Protein AF-A0A838PIQ5-F1 (afdb_monomer)

Nearest PDB structures (foldseek):
  6ixe-assembly1_A  TM=3.213E-01  e=9.121E+00  Homo sapiens

Structure (mmCIF, N/CA/C/O backbone):
data_AF-A0A838PIQ5-F1
#
_entry.id   AF-A0A838PIQ5-F1
#
loop_
_atom_site.group_PDB
_atom_site.id
_atom_site.type_symbol
_atom_site.label_atom_id
_atom_site.label_alt_id
_atom_site.label_comp_id
_atom_site.label_asym_id
_atom_site.label_entity_id
_atom_site.label_seq_id
_atom_site.pdbx_PDB_ins_code
_atom_site.Cartn_x
_atom_site.Cartn_y
_atom_site.Cartn_z
_atom_site.occupancy
_atom_site.B_iso_or_equiv
_atom_site.auth_seq_id
_atom_site.auth_comp_id
_atom_site.auth_asym_id
_atom_site.auth_atom_id
_atom_site.pdbx_PDB_model_num
ATOM 1 N N . MET A 1 1 ? 16.343 -13.145 53.470 1.00 57.19 1 MET A N 1
ATOM 2 C CA . MET A 1 1 ? 17.157 -12.490 52.414 1.00 57.19 1 MET A CA 1
ATOM 3 C C . MET A 1 1 ? 17.027 -13.123 51.023 1.00 57.19 1 MET A C 1
ATOM 5 O O . MET A 1 1 ? 17.321 -12.432 50.060 1.00 57.19 1 MET A O 1
ATOM 9 N N . VAL A 1 2 ? 16.580 -14.380 50.876 1.00 58.00 2 VAL A N 1
ATOM 10 C CA . VAL A 1 2 ? 16.454 -15.046 49.558 1.00 58.00 2 VAL A CA 1
ATOM 11 C C . VAL A 1 2 ? 15.160 -14.666 48.810 1.00 58.00 2 VA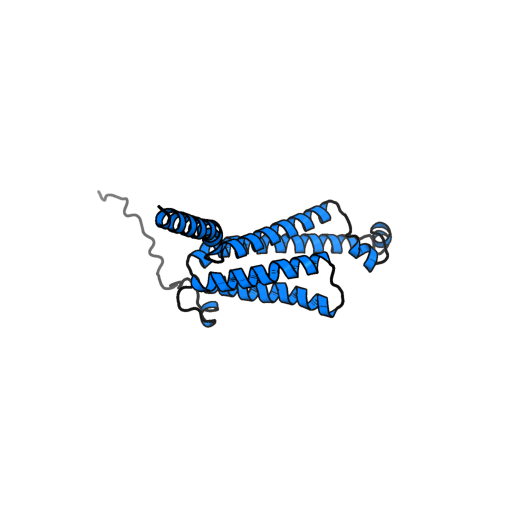L A C 1
ATOM 13 O O . VAL A 1 2 ? 15.199 -14.497 47.596 1.00 58.00 2 VAL A O 1
ATOM 16 N N . GLN A 1 3 ? 14.062 -14.413 49.534 1.00 56.75 3 GLN A N 1
ATOM 17 C CA . GLN A 1 3 ? 12.747 -14.060 48.969 1.00 56.75 3 GLN A CA 1
ATOM 18 C C . GLN A 1 3 ? 12.763 -12.760 48.131 1.00 56.75 3 GLN A C 1
ATOM 20 O O . GLN A 1 3 ? 12.321 -12.760 46.988 1.00 56.75 3 GLN A O 1
ATOM 25 N N . ASN A 1 4 ? 13.395 -11.689 48.637 1.00 53.53 4 ASN A N 1
ATOM 26 C CA . ASN A 1 4 ? 13.497 -10.398 47.929 1.00 53.53 4 ASN A CA 1
ATOM 27 C C . ASN A 1 4 ? 14.253 -10.477 46.593 1.00 53.53 4 ASN A C 1
ATOM 29 O O . ASN A 1 4 ? 14.058 -9.634 45.723 1.00 53.53 4 ASN A O 1
ATOM 33 N N . ARG A 1 5 ? 15.150 -11.457 46.423 1.00 56.91 5 ARG A N 1
ATOM 34 C CA . ARG A 1 5 ? 15.911 -11.615 45.175 1.00 56.91 5 ARG A CA 1
ATOM 35 C C . ARG A 1 5 ? 15.063 -12.279 44.085 1.00 56.91 5 ARG A C 1
ATOM 37 O O . ARG A 1 5 ? 15.286 -12.011 42.909 1.00 56.91 5 ARG A O 1
ATOM 44 N N . GLN A 1 6 ? 14.101 -13.120 44.466 1.00 54.69 6 GLN A N 1
ATOM 45 C CA . GLN A 1 6 ? 13.180 -13.769 43.531 1.00 54.69 6 GLN A CA 1
ATOM 46 C C . GLN A 1 6 ? 12.091 -12.802 43.050 1.00 54.69 6 GLN A C 1
ATOM 48 O O . GLN A 1 6 ? 11.831 -12.755 41.855 1.00 54.69 6 GLN A O 1
ATOM 53 N N . GLU A 1 7 ? 11.550 -11.950 43.926 1.00 53.06 7 GLU A N 1
ATOM 54 C CA . GLU A 1 7 ? 10.585 -10.912 43.522 1.00 53.06 7 GLU A CA 1
ATOM 55 C C . GLU A 1 7 ? 11.215 -9.876 42.581 1.00 53.06 7 GLU A C 1
ATOM 57 O O . GLU A 1 7 ? 10.662 -9.588 41.525 1.00 53.06 7 GLU A O 1
ATOM 62 N N . ALA A 1 8 ? 12.431 -9.403 42.879 1.00 55.44 8 ALA A N 1
ATOM 63 C CA . ALA A 1 8 ? 13.134 -8.451 42.016 1.00 55.44 8 ALA A CA 1
ATOM 64 C C . ALA A 1 8 ? 13.510 -9.025 40.633 1.00 55.44 8 ALA A C 1
ATOM 66 O O . ALA A 1 8 ? 13.563 -8.281 39.655 1.00 55.44 8 ALA A O 1
ATOM 67 N N . THR A 1 9 ? 13.766 -10.336 40.536 1.00 57.16 9 THR A N 1
ATOM 68 C CA . THR A 1 9 ? 14.073 -10.998 39.253 1.00 57.16 9 THR A CA 1
ATOM 69 C C . THR A 1 9 ? 12.823 -11.359 38.451 1.00 57.16 9 THR A C 1
ATOM 71 O O . THR A 1 9 ? 12.905 -11.466 37.228 1.00 57.16 9 THR A O 1
ATOM 74 N N . ASP A 1 10 ? 11.667 -11.506 39.101 1.00 54.50 10 ASP A N 1
ATOM 75 C CA . ASP A 1 10 ? 10.384 -11.719 38.425 1.00 54.50 10 ASP A CA 1
ATOM 76 C C . ASP A 1 10 ? 9.772 -10.396 37.929 1.00 54.50 10 ASP A C 1
ATOM 78 O O . ASP A 1 10 ? 9.285 -10.322 36.799 1.00 54.50 10 ASP A O 1
ATOM 82 N N . GLN A 1 11 ? 9.908 -9.309 38.702 1.00 55.31 11 GLN A N 1
ATOM 83 C CA . GLN A 1 11 ? 9.493 -7.961 38.291 1.00 55.31 11 GLN A CA 1
ATOM 84 C C . GLN A 1 11 ? 10.302 -7.432 37.101 1.00 55.31 11 GLN A C 1
ATOM 86 O O . GLN A 1 11 ? 9.707 -6.942 36.142 1.00 55.31 11 GLN A O 1
ATOM 91 N N . SER A 1 12 ? 11.630 -7.618 37.082 1.00 54.81 12 SER A N 1
ATOM 92 C CA . SER A 1 12 ? 12.442 -7.197 35.928 1.00 54.81 12 SER A CA 1
ATOM 93 C C . SER A 1 12 ? 12.085 -7.974 34.652 1.00 54.81 12 SER A C 1
ATOM 95 O O . SER A 1 12 ? 12.073 -7.421 33.559 1.00 54.81 12 SER A O 1
ATOM 97 N N . ARG A 1 13 ? 11.718 -9.258 34.780 1.00 52.66 13 ARG A N 1
ATOM 98 C CA . ARG A 1 13 ? 11.338 -10.126 33.652 1.00 52.66 13 ARG A CA 1
ATOM 99 C C . ARG A 1 13 ? 9.943 -9.822 33.090 1.00 52.66 13 ARG A C 1
ATOM 101 O O . ARG A 1 13 ? 9.650 -10.221 31.957 1.00 52.66 13 ARG A O 1
ATOM 108 N N . HIS A 1 14 ? 9.086 -9.162 33.869 1.00 52.12 14 HIS A N 1
ATOM 109 C CA . HIS A 1 14 ? 7.772 -8.685 33.434 1.00 52.12 14 HIS A CA 1
ATOM 110 C C . HIS A 1 14 ? 7.859 -7.317 32.736 1.00 52.12 14 HIS A C 1
ATOM 112 O O . HIS A 1 14 ? 7.190 -7.119 31.719 1.00 52.12 14 HIS A O 1
ATOM 118 N N . ASP A 1 15 ? 8.733 -6.421 33.204 1.00 55.69 15 ASP A N 1
ATOM 119 C CA . ASP A 1 15 ? 8.932 -5.092 32.605 1.00 55.69 15 ASP A CA 1
ATOM 120 C C . ASP A 1 15 ? 9.595 -5.149 31.218 1.00 55.69 15 ASP A C 1
ATOM 122 O O . ASP A 1 15 ? 9.152 -4.461 30.2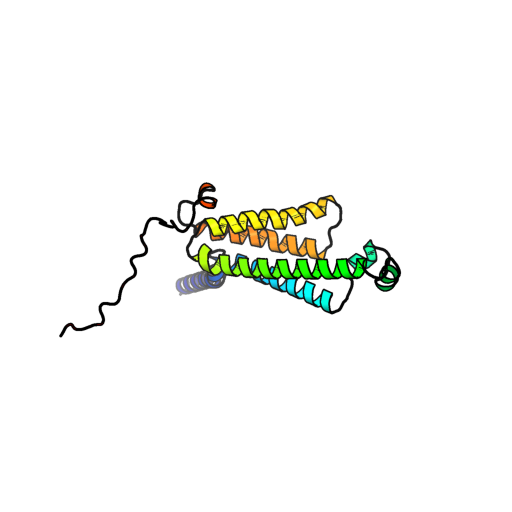93 1.00 55.69 15 ASP A O 1
ATOM 126 N N . ASP A 1 16 ? 10.551 -6.059 31.005 1.00 56.06 16 ASP A N 1
ATOM 127 C CA . ASP A 1 16 ? 11.218 -6.235 29.702 1.00 56.06 16 ASP A CA 1
ATOM 128 C C . ASP A 1 16 ? 10.259 -6.713 28.597 1.00 56.06 16 ASP A C 1
ATOM 130 O O . ASP A 1 16 ? 10.445 -6.434 27.410 1.00 56.06 16 ASP A O 1
ATOM 134 N N . LYS A 1 17 ? 9.186 -7.416 28.979 1.00 53.56 17 LYS A N 1
ATOM 135 C CA . LYS A 1 17 ? 8.133 -7.840 28.045 1.00 53.56 17 LYS A CA 1
ATOM 136 C C . LYS A 1 17 ? 7.149 -6.711 27.750 1.00 53.56 17 LYS A C 1
ATOM 138 O O . LYS A 1 17 ? 6.570 -6.697 26.669 1.00 53.56 17 LYS A O 1
ATOM 143 N N . SER A 1 18 ? 6.986 -5.748 28.654 1.00 49.97 18 SER A N 1
ATOM 144 C CA . SER A 1 18 ? 6.033 -4.645 28.509 1.00 49.97 18 SER A CA 1
ATOM 145 C C . SER A 1 18 ? 6.473 -3.630 27.447 1.00 49.97 18 SER A C 1
ATOM 147 O O . SER A 1 18 ? 5.658 -3.172 26.648 1.00 49.97 18 SER A O 1
ATOM 149 N N . LEU A 1 19 ? 7.777 -3.358 27.333 1.00 52.88 19 LEU A N 1
ATOM 150 C CA . LEU A 1 19 ? 8.308 -2.367 26.385 1.00 52.88 19 LEU A CA 1
ATOM 151 C C . LEU A 1 19 ? 8.237 -2.801 24.913 1.00 52.88 19 LEU A C 1
ATOM 153 O O . LEU A 1 19 ? 8.172 -1.951 24.029 1.00 52.88 19 LEU A O 1
ATOM 157 N N . ILE A 1 20 ? 8.211 -4.109 24.640 1.00 52.62 20 ILE A N 1
ATOM 158 C CA . ILE A 1 20 ? 8.066 -4.658 23.277 1.00 52.62 20 ILE A CA 1
ATOM 159 C C . ILE A 1 20 ? 6.598 -5.006 22.975 1.00 52.62 20 ILE A C 1
ATOM 161 O O . ILE A 1 20 ? 6.168 -4.986 21.821 1.00 52.62 20 ILE A O 1
ATOM 165 N N . VAL A 1 21 ? 5.791 -5.271 24.007 1.00 51.44 21 VAL A N 1
ATOM 166 C CA . VAL A 1 21 ? 4.354 -5.548 23.868 1.00 51.44 21 VAL A CA 1
ATOM 167 C C . VAL A 1 21 ? 3.531 -4.259 23.757 1.00 51.44 21 VAL A C 1
ATOM 169 O O . VAL A 1 21 ? 2.533 -4.258 23.041 1.00 51.44 21 VAL A O 1
ATOM 172 N N . ALA A 1 22 ? 3.959 -3.143 24.353 1.00 49.34 22 ALA A N 1
ATOM 173 C CA . ALA A 1 22 ? 3.251 -1.863 24.266 1.00 49.34 22 ALA A CA 1
ATOM 174 C C . ALA A 1 22 ? 3.196 -1.262 22.838 1.00 49.34 22 ALA A C 1
ATOM 176 O O . ALA A 1 22 ? 2.128 -0.794 22.449 1.00 49.34 22 ALA A O 1
ATOM 177 N N . PRO A 1 23 ? 4.251 -1.329 21.996 1.00 53.12 23 PRO A N 1
ATOM 178 C CA . PRO A 1 23 ? 4.183 -0.853 20.610 1.00 53.12 23 PRO A CA 1
ATOM 179 C C . PRO A 1 23 ? 3.507 -1.841 19.647 1.00 53.12 23 PRO A C 1
ATOM 181 O O . PRO A 1 23 ? 3.151 -1.466 18.538 1.00 53.12 23 PRO A O 1
ATOM 184 N N . VAL A 1 24 ? 3.335 -3.113 20.017 1.00 57.16 24 VAL A N 1
ATOM 185 C CA . VAL A 1 24 ? 2.738 -4.148 19.142 1.00 57.16 24 VAL A CA 1
ATOM 186 C C . VAL A 1 24 ? 1.320 -4.535 19.584 1.00 57.16 24 VAL A C 1
ATOM 188 O O . VAL A 1 24 ? 0.625 -5.251 18.861 1.00 57.16 24 VAL A O 1
ATOM 191 N N . GLY A 1 25 ? 0.855 -4.035 20.734 1.00 67.81 25 GLY A N 1
ATOM 192 C CA . GLY A 1 25 ? -0.393 -4.456 21.380 1.00 67.81 25 GLY A CA 1
ATOM 193 C C . GLY A 1 25 ? -1.621 -4.382 20.473 1.00 67.81 25 GLY A C 1
ATOM 194 O O . GLY A 1 25 ? -2.409 -5.327 20.425 1.00 67.81 25 GLY A O 1
ATOM 195 N N . ASP A 1 26 ? -1.701 -3.321 19.669 1.00 77.62 26 ASP A N 1
ATOM 196 C CA . ASP A 1 26 ? -2.887 -2.970 18.883 1.00 77.62 26 ASP A CA 1
ATOM 197 C C . ASP A 1 26 ? -2.801 -3.389 17.400 1.00 77.62 26 ASP A C 1
ATOM 199 O O . ASP A 1 26 ? -3.720 -3.150 16.618 1.00 77.62 26 ASP A O 1
ATOM 203 N N . GLY A 1 27 ? -1.680 -3.967 16.951 1.00 85.31 27 GLY A N 1
ATOM 204 C CA . GLY A 1 27 ? -1.452 -4.371 15.551 1.00 85.31 27 GLY A CA 1
ATOM 205 C C . GLY A 1 27 ? -1.275 -3.228 14.537 1.00 85.31 27 GLY A C 1
ATOM 206 O O . GLY A 1 27 ? -0.701 -3.444 13.469 1.00 85.31 27 GLY A O 1
ATOM 207 N N . ARG A 1 28 ? -1.696 -2.000 14.866 1.00 90.25 28 ARG A N 1
ATOM 208 C CA . ARG A 1 28 ? -1.587 -0.806 14.004 1.00 90.25 28 ARG A CA 1
ATOM 209 C C . ARG A 1 28 ? -0.141 -0.488 13.595 1.00 90.25 28 ARG A C 1
ATOM 211 O O . ARG A 1 28 ? 0.066 -0.248 12.407 1.00 90.25 28 ARG A O 1
ATOM 218 N N . PRO A 1 29 ? 0.871 -0.556 14.484 1.00 91.31 29 PRO A N 1
ATOM 219 C CA . PRO A 1 29 ? 2.248 -0.234 14.092 1.00 91.31 29 PRO A CA 1
ATOM 220 C C . PRO A 1 29 ? 2.836 -1.207 13.069 1.00 91.31 29 PRO A C 1
ATOM 222 O O . PRO A 1 29 ? 3.647 -0.805 12.242 1.00 91.31 29 PRO A O 1
ATOM 225 N N . LEU A 1 30 ? 2.360 -2.456 13.041 1.00 92.06 30 LEU A N 1
ATOM 226 C CA . LEU A 1 30 ? 2.732 -3.423 12.005 1.00 92.06 30 LEU A CA 1
ATOM 227 C C . LEU A 1 30 ? 2.144 -3.031 10.645 1.00 92.06 30 LEU A C 1
ATOM 229 O O . LEU A 1 30 ? 2.837 -3.087 9.635 1.00 92.06 30 LEU A O 1
ATOM 233 N N . LEU A 1 31 ? 0.886 -2.577 10.614 1.00 92.69 31 LEU A N 1
ATOM 234 C CA . LEU A 1 31 ? 0.247 -2.088 9.387 1.00 92.69 31 LEU A CA 1
ATOM 235 C C . LEU A 1 31 ? 0.907 -0.798 8.873 1.00 92.69 31 LEU A C 1
ATOM 237 O O . LEU A 1 31 ? 1.099 -0.646 7.668 1.00 92.69 31 LEU A O 1
ATOM 241 N N . ILE A 1 32 ? 1.316 0.095 9.778 1.00 93.88 32 ILE A N 1
ATOM 242 C CA . ILE A 1 32 ? 2.087 1.304 9.446 1.00 93.88 32 ILE 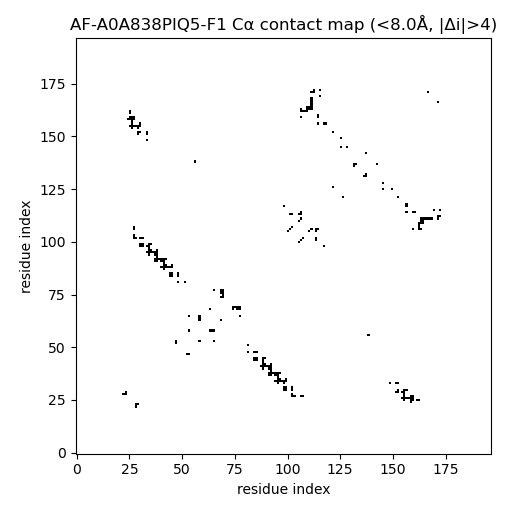A CA 1
ATOM 243 C C . ILE A 1 32 ? 3.454 0.925 8.880 1.00 93.88 32 ILE A C 1
ATOM 245 O O . ILE A 1 32 ? 3.848 1.453 7.844 1.00 93.88 32 ILE A O 1
ATOM 249 N N . PHE A 1 33 ? 4.157 -0.020 9.509 1.00 94.44 33 PHE A N 1
ATOM 250 C CA . PHE A 1 33 ? 5.441 -0.514 9.016 1.00 94.44 33 PHE A CA 1
ATOM 251 C C . PHE A 1 33 ? 5.322 -1.101 7.605 1.00 94.44 33 PHE A C 1
ATOM 253 O O . PHE A 1 33 ? 6.189 -0.874 6.762 1.00 94.44 33 PHE A O 1
ATOM 260 N N . ILE A 1 34 ? 4.230 -1.806 7.310 1.00 94.00 34 ILE A N 1
ATOM 261 C CA . ILE A 1 34 ? 3.955 -2.311 5.961 1.00 94.00 34 ILE A CA 1
ATOM 262 C C . ILE A 1 34 ? 3.724 -1.152 4.992 1.00 94.00 34 ILE A C 1
ATOM 264 O O . ILE A 1 34 ? 4.329 -1.139 3.925 1.00 94.00 34 ILE A O 1
ATOM 268 N N . GLY A 1 35 ? 2.922 -0.151 5.368 1.00 94.69 35 GLY A N 1
ATOM 269 C CA . GLY A 1 35 ? 2.727 1.055 4.558 1.00 94.69 35 GLY A CA 1
ATOM 270 C C . GLY A 1 35 ? 4.040 1.788 4.257 1.00 94.69 35 GLY A C 1
ATOM 271 O O . GLY A 1 35 ? 4.303 2.145 3.109 1.00 94.69 35 GLY A O 1
ATOM 272 N N . LEU A 1 36 ? 4.913 1.924 5.256 1.00 96.19 36 LEU A N 1
ATOM 273 C CA . LEU A 1 36 ? 6.253 2.484 5.092 1.00 96.19 36 LEU A CA 1
ATOM 274 C C . LEU A 1 36 ? 7.120 1.630 4.159 1.00 96.19 36 LEU A C 1
ATOM 276 O O . LEU A 1 36 ? 7.778 2.165 3.271 1.00 96.19 36 LEU A O 1
ATOM 280 N N . SER A 1 37 ? 7.088 0.307 4.320 1.00 94.25 37 SER A N 1
ATOM 281 C CA . SER A 1 37 ? 7.821 -0.627 3.455 1.00 94.25 37 SER A CA 1
ATOM 282 C C . SER A 1 37 ? 7.384 -0.502 1.991 1.00 94.25 37 SER A C 1
ATOM 284 O O . SER A 1 37 ? 8.232 -0.506 1.098 1.00 94.25 37 SER A O 1
ATOM 286 N N . LEU A 1 38 ? 6.082 -0.319 1.734 1.00 94.62 38 LEU A N 1
ATOM 287 C CA . LEU A 1 38 ? 5.547 -0.080 0.388 1.00 94.62 38 LEU A CA 1
ATOM 288 C C . LEU A 1 38 ? 6.039 1.249 -0.196 1.00 94.62 38 LEU A C 1
ATOM 290 O O . LEU A 1 38 ? 6.454 1.283 -1.352 1.00 94.62 38 LEU A O 1
ATOM 294 N N . ILE A 1 39 ? 6.057 2.324 0.596 1.00 97.00 39 ILE A N 1
ATOM 295 C CA . ILE A 1 39 ? 6.594 3.622 0.158 1.00 97.00 39 ILE A CA 1
ATOM 296 C C . ILE A 1 39 ? 8.074 3.511 -0.189 1.00 97.00 39 ILE A C 1
ATOM 298 O O . ILE A 1 39 ? 8.480 3.991 -1.242 1.00 97.00 39 ILE A O 1
ATOM 302 N N . LEU A 1 40 ? 8.877 2.873 0.666 1.00 95.44 40 LEU A N 1
ATOM 303 C CA . LEU A 1 40 ? 10.308 2.697 0.420 1.00 95.44 40 LEU A CA 1
ATOM 304 C C . LEU A 1 40 ? 10.559 1.860 -0.839 1.00 95.44 40 LEU A C 1
ATOM 306 O O . LEU A 1 40 ? 11.409 2.218 -1.650 1.00 95.44 40 LEU A O 1
ATOM 310 N N . SER A 1 41 ? 9.784 0.792 -1.042 1.00 92.06 41 SER A N 1
ATOM 311 C CA . SER A 1 41 ? 9.845 -0.025 -2.256 1.00 92.06 41 SER A CA 1
ATOM 312 C C . SER A 1 41 ? 9.466 0.774 -3.509 1.00 92.06 41 SER A C 1
ATOM 314 O O . SER A 1 41 ? 10.200 0.748 -4.497 1.00 92.06 41 SER A O 1
ATOM 316 N N . GLY A 1 42 ? 8.380 1.550 -3.462 1.00 93.12 42 GLY A N 1
ATOM 317 C CA . GLY A 1 42 ? 7.964 2.407 -4.572 1.00 93.12 42 GLY A CA 1
ATOM 318 C C . GLY A 1 42 ? 8.967 3.523 -4.871 1.00 93.12 42 GLY A C 1
ATOM 319 O O . GLY A 1 42 ? 9.306 3.753 -6.029 1.00 93.12 42 GLY A O 1
ATOM 320 N N . ALA A 1 43 ? 9.522 4.164 -3.840 1.00 94.81 43 ALA A N 1
ATOM 321 C CA . ALA A 1 43 ? 10.568 5.174 -3.983 1.00 94.81 43 ALA A CA 1
ATOM 322 C C . ALA A 1 43 ? 11.845 4.585 -4.598 1.00 94.81 43 ALA A C 1
ATOM 324 O O . ALA A 1 43 ? 12.453 5.207 -5.468 1.00 94.81 43 ALA A O 1
ATOM 325 N N . PHE A 1 44 ? 12.220 3.365 -4.207 1.00 91.19 44 PHE A N 1
ATOM 326 C CA . PHE A 1 44 ? 13.331 2.642 -4.818 1.00 91.19 44 PHE A CA 1
ATOM 327 C C . PHE A 1 44 ? 13.061 2.315 -6.296 1.00 91.19 44 PHE A C 1
ATOM 329 O O . PHE A 1 44 ? 13.931 2.530 -7.140 1.00 91.19 44 PHE A O 1
ATOM 336 N N . ALA A 1 45 ? 11.844 1.887 -6.647 1.00 88.56 45 ALA A N 1
ATOM 337 C CA . ALA A 1 45 ? 11.449 1.662 -8.040 1.00 88.56 45 ALA A CA 1
ATOM 338 C C . ALA A 1 45 ? 11.510 2.951 -8.883 1.00 88.56 45 ALA A C 1
ATOM 340 O O . ALA A 1 45 ? 12.006 2.929 -10.014 1.00 88.56 45 ALA A O 1
ATOM 341 N N . LEU A 1 46 ? 11.072 4.086 -8.328 1.00 91.00 46 LEU A N 1
ATOM 342 C CA . LEU A 1 46 ? 11.213 5.398 -8.966 1.00 91.00 46 LEU A CA 1
ATOM 343 C C . LEU A 1 46 ? 12.684 5.789 -9.136 1.00 91.00 46 LEU A C 1
ATOM 345 O O . LEU A 1 46 ? 13.075 6.212 -10.222 1.00 91.00 46 LEU A O 1
ATOM 349 N N . PHE A 1 47 ? 13.513 5.592 -8.108 1.00 90.38 47 PHE A N 1
ATOM 350 C CA . PHE A 1 47 ? 14.949 5.862 -8.171 1.00 90.38 47 PHE A CA 1
ATOM 351 C C . PHE A 1 47 ? 15.627 5.067 -9.294 1.00 90.38 47 PHE A C 1
ATOM 353 O O . PHE A 1 47 ? 16.325 5.651 -10.121 1.00 90.38 47 PHE A O 1
ATOM 360 N N . LEU A 1 48 ? 15.382 3.757 -9.391 1.00 86.12 48 LEU A N 1
ATOM 361 C CA . LEU A 1 48 ? 15.931 2.934 -10.475 1.00 86.12 48 LEU A CA 1
ATOM 362 C C . LEU A 1 48 ? 15.443 3.384 -11.861 1.00 86.12 48 LEU A C 1
ATOM 364 O O . LEU A 1 48 ? 16.212 3.363 -12.820 1.00 86.12 48 LEU A O 1
ATOM 368 N N . SER A 1 49 ? 14.184 3.822 -11.962 1.00 86.06 49 SER A N 1
ATOM 369 C CA . SER A 1 49 ? 13.604 4.327 -13.215 1.00 86.06 49 SER A CA 1
ATOM 370 C C . SER A 1 49 ? 14.255 5.634 -13.671 1.00 86.06 49 SER A C 1
ATOM 372 O O . SER A 1 49 ? 14.564 5.786 -14.849 1.00 86.06 49 SER A O 1
ATOM 374 N N . ILE A 1 50 ? 14.509 6.560 -12.740 1.00 85.25 50 ILE A N 1
ATOM 375 C CA . ILE A 1 50 ? 15.169 7.845 -13.020 1.00 85.25 50 ILE A CA 1
ATOM 376 C C . ILE A 1 50 ? 16.606 7.626 -13.504 1.00 85.25 50 ILE A C 1
ATOM 378 O O . ILE A 1 50 ? 17.051 8.303 -14.426 1.00 85.25 50 ILE A O 1
ATOM 382 N N . ASN A 1 51 ? 17.313 6.646 -12.936 1.00 82.88 51 ASN A N 1
ATOM 383 C CA . ASN A 1 51 ? 18.667 6.288 -13.364 1.00 82.88 51 ASN A CA 1
ATOM 384 C C . ASN A 1 51 ? 18.707 5.501 -14.691 1.00 82.88 51 ASN A C 1
ATOM 386 O O . ASN A 1 51 ? 19.791 5.125 -15.128 1.00 82.88 51 ASN A O 1
ATOM 390 N N . GLN A 1 52 ? 17.552 5.229 -15.320 1.00 71.25 52 GLN A N 1
ATOM 391 C CA . GLN A 1 52 ? 17.414 4.443 -16.557 1.00 71.25 52 GLN A CA 1
ATOM 392 C C . GLN A 1 52 ? 18.125 3.080 -16.507 1.00 71.25 52 GLN A C 1
ATOM 394 O O . GLN A 1 52 ? 18.541 2.530 -17.527 1.00 71.25 52 GLN A O 1
ATOM 399 N N . GLN A 1 53 ? 18.255 2.505 -15.310 1.00 69.06 53 GLN A N 1
ATOM 400 C CA . GLN A 1 53 ? 18.877 1.202 -15.139 1.00 69.06 53 GLN A CA 1
ATOM 401 C C . GLN A 1 53 ? 17.835 0.109 -15.374 1.00 69.06 53 GLN A C 1
ATOM 403 O O . GLN A 1 53 ? 16.825 0.004 -14.667 1.00 69.06 53 GLN A O 1
ATOM 408 N N . PHE A 1 54 ? 18.083 -0.731 -16.376 1.00 64.94 54 PHE A N 1
ATOM 409 C CA . PHE A 1 54 ? 17.363 -1.993 -16.498 1.00 64.94 54 PHE A CA 1
ATOM 410 C C . PHE A 1 54 ? 17.712 -2.892 -15.316 1.00 64.94 54 PHE A C 1
ATOM 412 O O . PHE A 1 54 ? 18.862 -2.914 -14.870 1.00 64.94 54 PHE A O 1
ATOM 419 N N . LEU A 1 55 ? 16.727 -3.635 -14.802 1.00 65.00 55 LEU A N 1
ATOM 420 C CA . LEU A 1 55 ? 17.050 -4.646 -13.807 1.00 65.00 55 LEU A CA 1
ATOM 421 C C . LEU A 1 55 ? 17.835 -5.763 -14.510 1.00 65.00 55 LEU A C 1
ATOM 423 O O . LEU A 1 55 ? 17.501 -6.118 -15.643 1.00 65.00 55 LEU A O 1
ATOM 427 N N . PRO A 1 56 ? 18.827 -6.378 -13.844 1.00 62.44 56 PRO A N 1
ATOM 428 C CA . PRO A 1 56 ? 19.534 -7.537 -14.386 1.00 62.44 56 PRO A CA 1
ATOM 429 C C . PRO A 1 56 ? 18.579 -8.651 -14.841 1.00 62.44 56 PRO A C 1
ATOM 431 O O . PRO A 1 56 ? 18.839 -9.313 -15.842 1.00 62.44 56 PRO A O 1
ATOM 434 N N . HIS A 1 57 ? 17.446 -8.801 -14.147 1.00 61.97 57 HIS A N 1
ATOM 435 C CA . HIS A 1 57 ? 16.386 -9.748 -14.489 1.00 61.97 57 HIS A CA 1
ATOM 436 C C . HIS A 1 57 ? 15.712 -9.433 -15.838 1.00 61.97 57 HIS A C 1
ATOM 438 O O . HIS A 1 57 ? 15.419 -10.352 -16.600 1.00 61.97 57 HIS A O 1
ATOM 444 N N . ASP A 1 58 ? 15.508 -8.154 -16.176 1.00 67.12 58 ASP A N 1
ATOM 445 C CA . ASP A 1 58 ? 14.890 -7.755 -17.449 1.00 67.12 58 ASP A CA 1
ATOM 446 C C . ASP A 1 58 ? 15.798 -8.119 -18.631 1.00 67.12 58 ASP A C 1
ATOM 448 O O . ASP A 1 58 ? 15.334 -8.639 -19.643 1.00 67.12 58 ASP A O 1
ATOM 452 N N . VAL A 1 59 ? 17.110 -7.894 -18.487 1.00 68.06 59 VAL A N 1
ATOM 453 C CA . VAL A 1 59 ? 18.109 -8.199 -19.526 1.00 68.06 59 VAL A CA 1
ATOM 454 C C . VAL A 1 59 ? 18.310 -9.706 -19.675 1.00 68.06 59 VAL A C 1
ATOM 456 O O . VAL A 1 59 ? 18.420 -10.201 -20.794 1.00 68.06 59 VAL A O 1
ATOM 459 N N . GLN A 1 60 ? 18.323 -10.454 -18.567 1.00 68.31 60 GLN A N 1
ATOM 460 C CA . GLN A 1 60 ? 18.413 -11.917 -18.604 1.00 68.31 60 GLN A CA 1
ATOM 461 C C . GLN A 1 60 ? 17.180 -12.557 -19.247 1.00 68.31 60 GLN A C 1
ATOM 463 O O . GLN A 1 60 ? 17.324 -13.527 -19.987 1.00 68.31 60 GLN A O 1
ATOM 468 N N . PHE A 1 61 ? 15.987 -12.009 -19.002 1.00 66.12 61 PHE A N 1
ATOM 469 C CA . PHE A 1 61 ? 14.750 -12.535 -19.572 1.00 66.12 61 PHE A CA 1
ATOM 470 C C . PHE A 1 61 ? 14.578 -12.168 -21.051 1.00 66.12 61 PHE A C 1
ATOM 472 O O . PHE A 1 61 ? 14.196 -13.013 -21.857 1.00 66.12 61 PHE A O 1
ATOM 479 N N . LEU A 1 62 ? 14.879 -10.920 -21.426 1.00 69.50 62 LEU A N 1
ATOM 480 C CA . LEU A 1 62 ? 14.775 -10.455 -22.813 1.00 69.50 62 LEU A CA 1
ATOM 481 C C . LEU A 1 62 ? 15.949 -10.918 -23.689 1.00 69.50 62 LEU A C 1
ATOM 483 O O . LEU A 1 62 ? 15.831 -10.911 -24.912 1.00 69.50 62 LEU A O 1
ATOM 487 N N . GLY A 1 63 ? 17.085 -11.289 -23.090 1.00 76.44 63 GLY A N 1
ATOM 488 C CA . GLY A 1 63 ? 18.305 -11.675 -23.806 1.00 76.44 63 GLY A CA 1
ATOM 489 C C . GLY A 1 63 ? 18.927 -10.545 -24.638 1.00 76.44 63 GLY A C 1
ATOM 490 O O . GLY A 1 63 ? 19.789 -10.806 -25.474 1.00 76.44 63 GLY A O 1
ATOM 491 N N . MET A 1 64 ? 18.482 -9.301 -24.439 1.00 71.12 64 MET A N 1
ATOM 492 C CA . MET A 1 64 ? 18.888 -8.121 -25.204 1.00 71.12 64 MET A CA 1
ATOM 493 C C . MET A 1 64 ? 19.149 -6.946 -24.262 1.00 71.12 64 MET A C 1
ATOM 495 O O . MET A 1 64 ? 18.446 -6.767 -23.266 1.00 71.12 64 MET A O 1
ATOM 499 N N . THR A 1 65 ? 20.149 -6.124 -24.582 1.00 75.88 65 THR A N 1
ATOM 500 C CA . THR A 1 65 ? 20.416 -4.885 -23.839 1.00 75.88 65 THR A CA 1
ATOM 501 C C . THR A 1 65 ? 19.421 -3.785 -24.213 1.00 75.88 65 THR A C 1
ATOM 503 O O . THR A 1 65 ? 18.785 -3.822 -25.268 1.00 75.88 65 THR A O 1
ATOM 506 N N . ALA A 1 66 ? 19.327 -2.761 -23.359 1.00 70.25 66 ALA A N 1
ATOM 507 C CA . ALA A 1 66 ? 18.560 -1.540 -23.605 1.00 70.25 66 ALA A CA 1
ATOM 508 C C . ALA A 1 66 ? 18.783 -0.965 -25.010 1.00 70.25 66 ALA A C 1
ATOM 510 O O . ALA A 1 66 ? 17.833 -0.642 -25.712 1.00 70.25 66 ALA A O 1
ATOM 511 N N . GLU A 1 67 ? 20.050 -0.863 -25.413 1.00 73.00 67 GLU A N 1
ATOM 512 C CA . GLU A 1 67 ? 20.497 -0.270 -26.675 1.00 73.00 67 GLU A CA 1
ATOM 513 C C . GLU A 1 67 ? 20.061 -1.114 -27.877 1.00 73.00 67 GLU A C 1
ATOM 515 O O . GLU A 1 67 ? 19.565 -0.579 -28.868 1.00 73.00 67 GLU A O 1
ATOM 520 N N . GLN A 1 68 ? 20.166 -2.441 -27.762 1.00 75.31 68 GLN A N 1
ATOM 521 C CA . GLN A 1 68 ? 19.706 -3.380 -28.787 1.00 75.31 68 GLN A CA 1
ATOM 522 C C . GLN A 1 68 ? 18.185 -3.320 -28.955 1.00 75.31 68 GLN A C 1
ATOM 524 O O . GLN A 1 68 ? 17.686 -3.299 -30.080 1.00 75.31 68 GLN A O 1
ATOM 529 N N . LEU A 1 69 ? 17.448 -3.219 -27.846 1.00 75.75 69 LEU A N 1
ATOM 530 C CA . LEU A 1 69 ? 15.992 -3.092 -27.855 1.00 75.75 69 LEU A CA 1
ATOM 531 C C . LEU A 1 69 ? 15.534 -1.713 -28.355 1.00 75.75 69 LEU A C 1
ATOM 533 O O . LEU A 1 69 ? 14.494 -1.609 -28.994 1.00 75.75 69 LEU A O 1
ATOM 537 N N . CYS A 1 70 ? 16.321 -0.661 -28.115 1.00 79.31 70 CYS A N 1
ATOM 538 C CA . CYS A 1 70 ? 16.092 0.695 -28.625 1.00 79.31 70 CYS A CA 1
ATOM 539 C C . CYS A 1 70 ? 16.165 0.729 -30.162 1.00 79.31 70 CYS A C 1
ATOM 541 O O . CYS A 1 70 ? 15.348 1.386 -30.812 1.00 79.31 70 CYS A O 1
ATOM 543 N N . GLY A 1 71 ? 17.092 -0.046 -30.740 1.00 79.88 71 GLY A N 1
ATOM 544 C CA . GLY A 1 71 ? 17.209 -0.249 -32.187 1.00 79.88 71 GLY A CA 1
ATOM 545 C C . GLY A 1 71 ? 15.974 -0.901 -32.820 1.00 79.88 71 GLY A C 1
ATOM 546 O O . GLY A 1 71 ? 15.751 -0.760 -34.022 1.00 79.88 71 GLY A O 1
ATOM 547 N N . ILE A 1 72 ? 15.129 -1.557 -32.020 1.00 77.38 72 ILE A N 1
ATOM 548 C CA . ILE A 1 72 ? 13.858 -2.130 -32.454 1.00 77.38 72 ILE A CA 1
ATOM 549 C C . ILE A 1 72 ? 12.736 -1.137 -32.126 1.00 77.38 72 ILE A C 1
ATOM 551 O O . ILE A 1 72 ? 12.476 -0.798 -30.975 1.00 77.38 72 ILE A O 1
ATOM 555 N N . ASN A 1 73 ? 12.010 -0.692 -33.154 1.00 79.50 73 ASN A N 1
ATOM 556 C CA . ASN A 1 73 ? 10.808 0.134 -32.993 1.00 79.50 73 ASN A CA 1
ATOM 557 C C . ASN A 1 73 ? 11.049 1.491 -32.285 1.00 79.50 73 ASN A C 1
ATOM 559 O O . ASN A 1 73 ? 10.201 1.957 -31.516 1.00 79.50 73 ASN A O 1
ATOM 563 N N . ASN A 1 74 ? 12.200 2.124 -32.552 1.00 84.12 74 ASN A N 1
ATOM 564 C CA . ASN A 1 74 ? 12.558 3.474 -32.094 1.00 84.12 74 ASN A CA 1
ATOM 565 C C . ASN A 1 74 ? 12.377 3.673 -30.579 1.00 84.12 74 ASN A C 1
ATOM 567 O O . ASN A 1 74 ? 11.763 4.647 -30.142 1.00 84.12 74 ASN A O 1
ATOM 571 N N . CYS A 1 75 ? 12.851 2.720 -29.772 1.00 83.12 75 CYS A N 1
ATOM 572 C CA . CYS A 1 75 ? 12.866 2.807 -28.306 1.00 83.12 75 CYS A CA 1
ATOM 573 C C . CYS A 1 75 ? 11.490 2.908 -27.622 1.00 83.12 75 CYS A C 1
ATOM 575 O O . CYS A 1 75 ? 11.411 3.061 -26.402 1.00 83.12 75 CYS A O 1
ATOM 577 N N . ARG A 1 76 ? 10.380 2.761 -28.359 1.00 86.94 76 ARG A N 1
ATOM 578 C CA . ARG A 1 76 ? 9.025 2.890 -27.799 1.00 86.94 76 ARG A CA 1
ATOM 579 C C . ARG A 1 76 ? 8.738 1.850 -26.713 1.00 86.94 76 ARG A C 1
ATOM 581 O O . ARG A 1 76 ? 8.070 2.157 -25.731 1.00 86.94 76 ARG A O 1
ATOM 588 N N . VAL A 1 77 ? 9.267 0.637 -26.880 1.00 85.19 77 VAL A N 1
ATOM 589 C CA . VAL A 1 77 ? 9.137 -0.457 -25.901 1.00 85.19 77 VAL A CA 1
ATOM 590 C C . VAL A 1 77 ? 9.902 -0.133 -24.619 1.00 85.19 77 VAL A C 1
ATOM 592 O O . VAL A 1 77 ? 9.356 -0.274 -23.531 1.00 85.19 77 VAL A O 1
ATOM 595 N N . VAL A 1 78 ? 11.126 0.384 -24.749 1.00 84.00 78 VAL A N 1
ATOM 596 C CA . VAL A 1 78 ? 11.958 0.811 -23.615 1.00 84.00 78 VAL A CA 1
ATOM 597 C C . VAL A 1 78 ? 11.247 1.894 -22.798 1.00 84.00 78 VAL A C 1
ATOM 599 O O . VAL A 1 78 ? 11.131 1.777 -21.579 1.00 84.00 78 VAL A O 1
ATOM 602 N N . HIS A 1 79 ? 10.688 2.911 -23.462 1.00 85.44 79 HIS A N 1
ATOM 603 C CA . HIS A 1 79 ? 9.911 3.953 -22.787 1.00 85.44 79 HIS A CA 1
ATOM 604 C C . HIS A 1 79 ? 8.663 3.411 -22.087 1.00 85.44 79 HIS A C 1
ATOM 606 O O . HIS A 1 79 ? 8.371 3.832 -20.969 1.00 85.44 79 HIS A O 1
ATOM 612 N N . PHE A 1 80 ? 7.948 2.471 -22.711 1.00 88.12 80 PHE A N 1
ATOM 613 C CA . PHE A 1 80 ? 6.797 1.819 -22.089 1.00 88.12 80 PHE A CA 1
ATOM 614 C C . PHE A 1 80 ? 7.193 1.062 -20.813 1.00 88.12 80 PHE A C 1
ATOM 616 O O . PHE A 1 80 ? 6.535 1.231 -19.792 1.00 88.12 80 PHE A O 1
ATOM 623 N N . MET A 1 81 ? 8.297 0.307 -20.833 1.00 86.44 81 MET A N 1
ATOM 624 C CA . MET A 1 81 ? 8.789 -0.422 -19.656 1.00 86.44 81 MET A CA 1
ATOM 625 C C . MET A 1 81 ? 9.167 0.514 -18.500 1.00 86.44 81 MET A C 1
ATOM 627 O O . MET A 1 81 ? 8.812 0.257 -17.350 1.00 86.44 81 MET A O 1
ATOM 631 N N . PHE A 1 82 ? 9.856 1.624 -18.784 1.00 86.12 82 PHE A N 1
ATOM 632 C CA . PHE A 1 82 ? 10.176 2.611 -17.748 1.00 86.12 82 PHE A CA 1
ATOM 633 C C . PHE A 1 82 ? 8.926 3.314 -17.215 1.00 86.12 82 PHE A C 1
ATOM 635 O O . PHE A 1 82 ? 8.804 3.503 -16.007 1.00 86.12 82 PHE A O 1
ATOM 642 N N . HIS A 1 83 ? 7.984 3.673 -18.091 1.00 89.88 83 HIS A N 1
ATOM 643 C CA . HIS A 1 83 ? 6.716 4.273 -17.682 1.00 89.88 83 HIS A CA 1
ATOM 644 C C . HIS A 1 83 ? 5.906 3.329 -16.784 1.00 89.88 83 HIS A C 1
ATOM 646 O O . HIS A 1 83 ? 5.385 3.766 -15.762 1.00 89.88 83 HIS A O 1
ATOM 652 N N . ASP A 1 84 ? 5.826 2.045 -17.133 1.00 90.00 84 ASP A N 1
ATOM 653 C CA . ASP A 1 84 ? 5.153 1.024 -16.327 1.00 90.00 84 ASP A CA 1
ATOM 654 C C . ASP A 1 84 ? 5.771 0.914 -14.925 1.00 90.00 84 ASP A C 1
ATOM 656 O O . ASP A 1 84 ? 5.059 1.007 -13.923 1.00 90.00 84 ASP A O 1
ATOM 660 N N . ARG A 1 85 ? 7.108 0.871 -14.827 1.00 90.25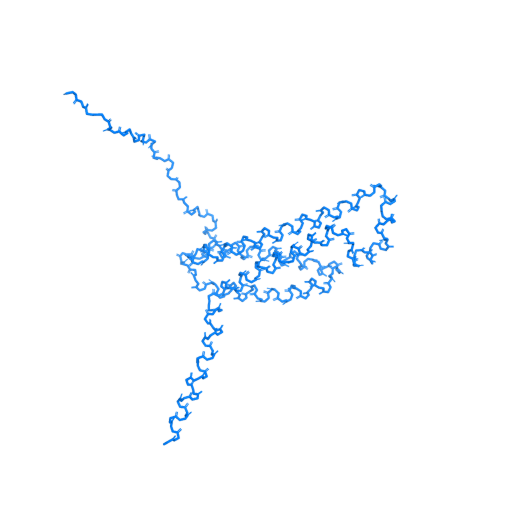 85 ARG A N 1
ATOM 661 C CA . ARG A 1 85 ? 7.812 0.866 -13.534 1.00 90.25 85 ARG A CA 1
ATOM 662 C C . ARG A 1 85 ? 7.542 2.129 -12.712 1.00 90.25 85 ARG A C 1
ATOM 664 O O . ARG A 1 85 ? 7.354 2.036 -11.499 1.00 90.25 85 ARG A O 1
ATOM 671 N N . VAL A 1 86 ? 7.507 3.301 -13.350 1.00 93.06 86 VAL A N 1
ATOM 672 C CA . VAL A 1 86 ? 7.183 4.571 -12.680 1.00 93.06 86 VAL A CA 1
ATOM 673 C C . VAL A 1 86 ? 5.744 4.569 -12.169 1.00 93.06 86 VAL A C 1
ATOM 675 O O . VAL A 1 86 ? 5.506 4.924 -11.014 1.00 93.06 86 VAL A O 1
ATOM 678 N N . ALA A 1 87 ? 4.792 4.128 -12.992 1.00 94.94 87 ALA A N 1
ATOM 679 C CA . ALA A 1 87 ? 3.387 4.024 -12.616 1.00 94.94 87 ALA A CA 1
ATOM 680 C C . ALA A 1 87 ? 3.190 3.048 -11.445 1.00 94.94 87 ALA A C 1
ATOM 682 O O . ALA A 1 87 ? 2.508 3.376 -10.472 1.00 94.94 87 ALA A O 1
ATOM 683 N N . PHE A 1 88 ? 3.851 1.889 -11.489 1.00 91.12 88 PHE A N 1
ATOM 684 C CA . PHE A 1 88 ? 3.835 0.906 -10.411 1.00 91.12 88 PHE A CA 1
ATOM 685 C C . PHE A 1 88 ? 4.449 1.455 -9.114 1.00 91.12 88 PHE A C 1
ATOM 687 O O . PHE A 1 88 ? 3.835 1.356 -8.051 1.00 91.12 88 PHE A O 1
ATOM 694 N N . GLY A 1 89 ? 5.617 2.103 -9.187 1.00 94.00 89 GLY A N 1
ATOM 695 C CA . GLY A 1 89 ? 6.262 2.734 -8.031 1.00 94.00 89 GLY A CA 1
ATOM 696 C C . GLY A 1 89 ? 5.400 3.827 -7.390 1.00 94.00 89 GLY A C 1
ATOM 697 O O . GLY A 1 89 ? 5.269 3.876 -6.165 1.00 94.00 89 GLY A O 1
ATOM 698 N N . GLY A 1 90 ? 4.741 4.652 -8.210 1.00 95.88 90 GLY A N 1
ATOM 699 C CA . GLY A 1 90 ? 3.768 5.643 -7.751 1.00 95.88 90 GLY A CA 1
ATOM 700 C C . GLY A 1 90 ? 2.572 5.008 -7.037 1.00 95.88 90 GLY A C 1
ATOM 701 O O . GLY A 1 90 ? 2.212 5.442 -5.943 1.00 95.88 90 GLY A O 1
ATOM 702 N N . ALA A 1 91 ? 2.010 3.932 -7.595 1.00 95.44 91 ALA A N 1
ATOM 703 C CA . ALA A 1 91 ? 0.912 3.198 -6.972 1.00 95.44 91 ALA A CA 1
ATOM 704 C C . ALA A 1 91 ? 1.299 2.619 -5.598 1.00 95.44 91 ALA A C 1
ATOM 706 O O . ALA A 1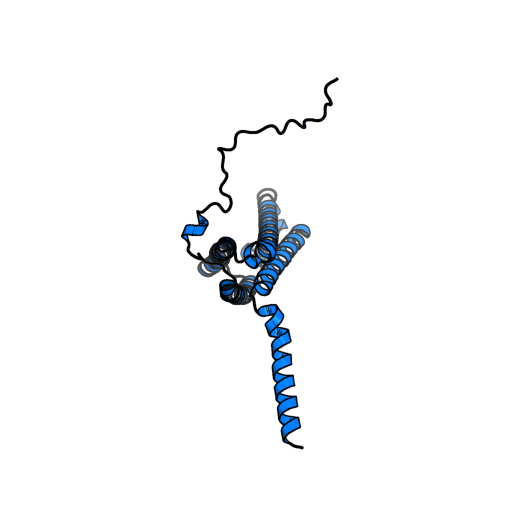 91 ? 0.524 2.743 -4.649 1.00 95.44 91 ALA A O 1
ATOM 707 N N . LEU A 1 92 ? 2.504 2.052 -5.454 1.00 94.94 92 LEU A N 1
ATOM 708 C CA . LEU A 1 92 ? 3.003 1.548 -4.167 1.00 94.94 92 LEU A CA 1
ATOM 709 C C . LEU A 1 92 ? 3.109 2.654 -3.111 1.00 94.94 92 LEU A C 1
ATOM 711 O O . LEU A 1 92 ? 2.682 2.454 -1.972 1.00 94.94 92 LEU A O 1
ATOM 715 N N . ILE A 1 93 ? 3.623 3.828 -3.488 1.00 97.44 93 ILE A N 1
ATOM 716 C CA . ILE A 1 93 ? 3.705 4.989 -2.592 1.00 97.44 93 ILE A CA 1
ATOM 717 C C . ILE A 1 93 ? 2.305 5.434 -2.163 1.00 97.44 93 ILE A C 1
ATOM 719 O O . ILE A 1 93 ? 2.067 5.637 -0.971 1.00 97.44 93 ILE A O 1
ATOM 723 N N . SER A 1 94 ? 1.362 5.546 -3.103 1.00 97.50 94 SER A N 1
ATOM 724 C CA . SER A 1 94 ? -0.020 5.931 -2.800 1.00 97.50 94 SER A CA 1
ATOM 725 C C . SER A 1 94 ? -0.705 4.935 -1.864 1.00 97.50 94 SER A C 1
ATOM 727 O O . SER A 1 94 ? -1.311 5.347 -0.876 1.00 97.50 94 SER A O 1
ATOM 729 N N . ILE A 1 95 ? -0.577 3.630 -2.122 1.00 95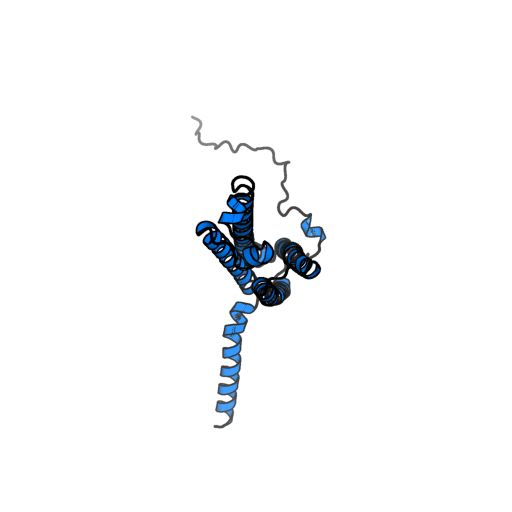.75 95 ILE A N 1
ATOM 730 C CA . ILE A 1 95 ? -1.140 2.582 -1.258 1.00 95.75 95 ILE A CA 1
ATOM 731 C C . ILE A 1 95 ? -0.492 2.626 0.127 1.00 95.75 95 ILE A C 1
ATOM 733 O O . ILE A 1 95 ? -1.200 2.565 1.129 1.00 95.75 95 ILE A O 1
ATOM 737 N N . GLY A 1 96 ? 0.831 2.776 0.209 1.00 96.31 96 GLY A N 1
ATOM 738 C CA . GLY A 1 96 ? 1.535 2.858 1.485 1.00 96.31 96 GLY A CA 1
ATOM 739 C C . GLY A 1 96 ? 1.119 4.075 2.317 1.00 96.31 96 GLY A C 1
ATOM 740 O O . GLY A 1 96 ? 0.871 3.946 3.517 1.00 96.31 96 GLY A O 1
ATOM 741 N N . ALA A 1 97 ? 0.938 5.236 1.681 1.00 97.50 97 ALA A N 1
ATOM 742 C CA . ALA A 1 97 ? 0.412 6.435 2.333 1.00 97.50 97 ALA A CA 1
ATOM 743 C C . ALA A 1 97 ? -1.029 6.230 2.828 1.00 97.50 97 ALA A C 1
ATOM 745 O O . ALA A 1 97 ? -1.344 6.563 3.973 1.00 97.50 97 ALA A O 1
ATOM 746 N N . LEU A 1 98 ? -1.885 5.615 2.005 1.00 96.56 98 LEU A N 1
ATOM 747 C CA . LEU A 1 98 ? -3.251 5.254 2.387 1.00 96.56 98 LEU A CA 1
ATOM 748 C C . LEU A 1 98 ? -3.277 4.263 3.553 1.00 96.56 98 LEU A C 1
ATOM 750 O O . LEU A 1 98 ? -4.091 4.422 4.454 1.00 96.56 98 LEU A O 1
ATOM 754 N N . TYR A 1 99 ? -2.382 3.275 3.583 1.00 95.81 99 TYR A N 1
ATOM 755 C CA . TYR A 1 99 ? -2.276 2.315 4.684 1.00 95.81 99 TYR A CA 1
ATOM 756 C C . TYR A 1 99 ? -1.918 3.004 6.000 1.00 95.81 99 TYR A C 1
ATOM 758 O O . TYR A 1 99 ? -2.564 2.751 7.016 1.00 95.81 99 TYR A O 1
ATOM 766 N N . MET A 1 100 ? -0.940 3.912 5.993 1.00 95.81 100 MET A N 1
ATOM 767 C CA . MET A 1 100 ? -0.598 4.677 7.195 1.00 95.81 100 MET A CA 1
ATOM 768 C C . MET A 1 100 ? -1.769 5.553 7.651 1.00 95.81 100 MET A C 1
ATOM 770 O O . MET A 1 100 ? -2.109 5.556 8.832 1.00 95.81 100 MET A O 1
ATOM 774 N N . TRP A 1 101 ? -2.445 6.232 6.721 1.00 96.19 101 TRP A N 1
ATOM 775 C CA . TRP A 1 101 ? -3.626 7.034 7.039 1.00 96.19 101 TRP A CA 1
ATOM 776 C C . TRP A 1 101 ? -4.776 6.181 7.606 1.00 96.19 101 TRP A C 1
ATOM 778 O O . TRP A 1 101 ? -5.339 6.517 8.647 1.00 96.19 101 TRP A O 1
ATOM 788 N N . LEU A 1 102 ? -5.087 5.036 6.994 1.00 94.56 102 LEU A N 1
ATOM 789 C CA . LEU A 1 102 ? -6.113 4.103 7.475 1.00 94.56 102 LEU A CA 1
ATOM 790 C C . LEU A 1 102 ? -5.796 3.588 8.882 1.00 94.56 102 LEU A C 1
ATOM 792 O O . LEU A 1 102 ? -6.688 3.508 9.728 1.00 94.56 102 LEU A O 1
ATOM 796 N N . ALA A 1 103 ? -4.531 3.252 9.138 1.00 93.31 103 ALA A N 1
ATOM 797 C CA . ALA A 1 103 ? -4.083 2.786 10.440 1.00 93.31 103 ALA A CA 1
ATOM 798 C C . ALA A 1 103 ? -4.162 3.891 11.507 1.00 93.31 103 ALA A C 1
ATOM 800 O O . ALA A 1 103 ? -4.506 3.599 12.655 1.00 93.31 103 ALA A O 1
ATOM 801 N N . GLU A 1 104 ? -3.873 5.149 11.160 1.00 92.25 104 GLU A N 1
ATOM 802 C CA . GLU A 1 104 ? -3.850 6.267 12.113 1.00 92.25 104 GLU A CA 1
ATOM 803 C C . GLU A 1 104 ? -5.217 6.855 12.446 1.00 92.25 104 GLU A C 1
ATOM 805 O O . GLU A 1 104 ? -5.480 7.180 13.606 1.00 92.25 104 GLU A O 1
ATOM 810 N N . PHE A 1 105 ? -6.102 6.958 11.457 1.00 91.19 105 PHE A N 1
ATOM 811 C CA . PHE A 1 105 ? -7.371 7.659 11.618 1.00 91.19 105 PHE A CA 1
ATOM 812 C C . PHE A 1 105 ? -8.538 6.684 11.838 1.00 91.19 105 PHE A C 1
ATOM 814 O O . PHE A 1 105 ? -8.944 6.502 12.989 1.00 91.19 105 PHE A O 1
ATOM 821 N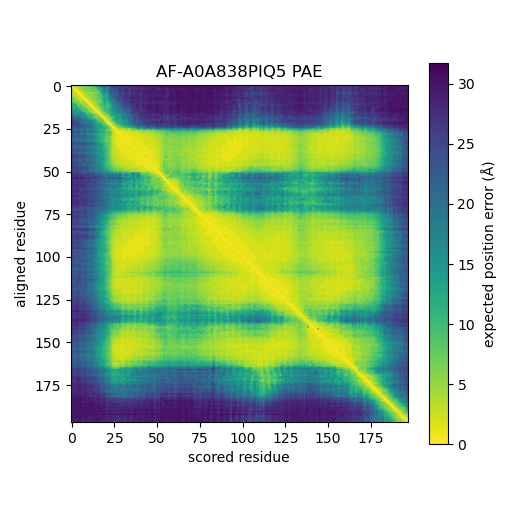 N . PRO A 1 106 ? -9.094 6.010 10.814 1.00 90.69 106 PRO A N 1
ATOM 822 C CA . PRO A 1 106 ? -10.308 5.224 10.999 1.00 90.69 106 PRO A CA 1
ATOM 823 C C . PRO A 1 106 ? -10.088 3.943 11.811 1.00 90.69 106 PRO A C 1
ATOM 825 O O . PRO A 1 106 ? -10.944 3.598 12.624 1.00 90.69 106 PRO A O 1
ATOM 828 N N . LEU A 1 107 ? -8.948 3.258 11.670 1.00 89.81 107 LEU A N 1
ATOM 829 C CA . LEU A 1 107 ? -8.693 2.031 12.431 1.00 89.81 107 LEU A CA 1
ATOM 830 C C . LEU A 1 107 ? -8.474 2.316 13.924 1.00 89.81 107 LEU A C 1
ATOM 832 O O . LEU A 1 107 ? -8.915 1.536 14.763 1.00 89.81 107 LEU A O 1
ATOM 836 N N . ARG A 1 108 ? -7.866 3.462 14.265 1.00 87.94 108 ARG A N 1
ATOM 837 C CA . ARG A 1 108 ? -7.739 3.928 15.658 1.00 87.94 108 ARG A CA 1
ATOM 838 C C . ARG A 1 108 ? -9.094 4.204 16.303 1.00 87.94 108 ARG A C 1
ATOM 840 O O . ARG A 1 108 ? -9.260 3.981 17.494 1.00 87.94 108 ARG A O 1
ATOM 847 N N . LEU A 1 109 ? -10.054 4.676 15.511 1.00 87.88 109 LEU A N 1
ATOM 848 C CA . LEU A 1 109 ? -11.436 4.910 15.932 1.00 87.88 109 LEU A CA 1
ATOM 849 C C . LEU A 1 109 ? -12.285 3.624 15.934 1.00 87.88 109 LEU A C 1
ATOM 851 O O . LEU A 1 109 ? -13.496 3.699 16.122 1.00 87.88 109 LEU A O 1
ATOM 855 N N . GLY A 1 110 ? -11.683 2.455 15.683 1.00 87.12 110 GLY A N 1
ATOM 856 C CA . GLY A 1 110 ? -12.379 1.168 15.663 1.00 87.12 110 GLY A CA 1
ATOM 857 C C . GLY A 1 110 ? -13.347 0.994 14.491 1.00 87.12 110 GLY A C 1
ATOM 858 O O . GLY A 1 110 ? -14.250 0.159 14.556 1.00 87.12 110 GLY A O 1
ATOM 859 N N . GLN A 1 111 ? -13.186 1.769 13.415 1.00 88.56 111 GLN A N 1
ATOM 860 C CA . GLN A 1 111 ? -14.072 1.726 12.253 1.00 88.56 111 GLN A CA 1
ATOM 861 C C . GLN A 1 111 ? -13.856 0.437 11.446 1.00 88.56 111 GLN A C 1
ATOM 863 O O . GLN A 1 111 ? -12.821 0.251 10.801 1.00 88.56 111 GLN A O 1
ATOM 868 N N . ALA A 1 112 ? -14.861 -0.442 11.430 1.00 87.69 112 ALA A N 1
ATOM 869 C CA . ALA A 1 112 ? -14.768 -1.758 10.791 1.00 87.69 112 ALA A CA 1
ATOM 870 C C . ALA A 1 112 ? -14.508 -1.704 9.273 1.00 87.69 112 ALA A C 1
ATOM 872 O O . ALA A 1 112 ? -13.869 -2.607 8.732 1.00 87.69 112 ALA A O 1
ATOM 873 N N . TRP A 1 113 ? -14.956 -0.652 8.576 1.00 88.56 113 TRP A N 1
ATOM 874 C CA . TRP A 1 113 ? -14.739 -0.510 7.131 1.00 88.56 113 TRP A CA 1
ATOM 875 C C . TRP A 1 113 ? -13.253 -0.392 6.773 1.00 88.56 113 TRP A C 1
ATOM 877 O O . TRP A 1 113 ? -12.833 -0.941 5.758 1.00 88.56 113 TRP A O 1
ATOM 887 N N . ALA A 1 114 ? -12.448 0.267 7.613 1.00 91.38 114 ALA A N 1
ATOM 888 C CA . ALA A 1 114 ? -11.020 0.435 7.358 1.00 91.38 114 ALA A CA 1
ATOM 889 C C . ALA A 1 114 ? -10.291 -0.905 7.454 1.00 91.38 114 ALA A C 1
ATOM 891 O O . ALA A 1 114 ? -9.449 -1.219 6.617 1.00 91.38 114 ALA A O 1
ATOM 892 N N . TRP A 1 115 ? -10.677 -1.733 8.426 1.00 92.44 115 TRP A N 1
ATOM 893 C CA . TRP A 1 115 ? -10.163 -3.093 8.555 1.00 92.44 115 TRP A CA 1
ATOM 894 C C . TRP A 1 115 ? -10.537 -3.964 7.352 1.00 92.44 115 TRP A C 1
ATOM 896 O O . TRP A 1 115 ? -9.682 -4.654 6.803 1.00 92.44 115 TRP A O 1
ATOM 906 N N . TRP A 1 116 ? -11.785 -3.889 6.877 1.00 91.38 116 TRP A N 1
ATOM 907 C CA . TRP A 1 116 ? -12.189 -4.590 5.656 1.00 91.38 116 TRP A CA 1
ATOM 908 C C . TRP A 1 116 ? -11.464 -4.080 4.410 1.00 91.38 116 TRP A C 1
ATOM 910 O O . TRP A 1 116 ? -11.134 -4.884 3.542 1.00 91.38 116 TRP A O 1
ATOM 920 N N . LEU A 1 117 ? -11.174 -2.780 4.324 1.00 92.62 117 LEU A N 1
ATOM 921 C CA . LEU A 1 117 ? -10.398 -2.228 3.220 1.00 92.62 117 LEU A CA 1
ATOM 922 C C . LEU A 1 117 ? -8.987 -2.829 3.190 1.00 92.62 117 LEU A C 1
ATOM 924 O O . LEU A 1 117 ? -8.566 -3.267 2.125 1.00 92.62 117 LEU A O 1
ATOM 928 N N . PHE A 1 118 ? -8.323 -2.962 4.347 1.00 93.56 118 PHE A N 1
ATOM 929 C CA . PHE A 1 118 ? -7.056 -3.698 4.459 1.00 93.56 118 PHE A CA 1
ATOM 930 C C . PHE A 1 118 ? -7.189 -5.161 4.020 1.00 93.56 118 PHE A C 1
ATOM 932 O O . PHE A 1 118 ? -6.336 -5.656 3.290 1.00 93.56 118 PHE A O 1
ATOM 939 N N . VAL A 1 119 ? -8.243 -5.872 4.437 1.00 93.50 119 VAL A N 1
ATOM 940 C CA . VAL A 1 119 ? -8.464 -7.269 4.013 1.00 9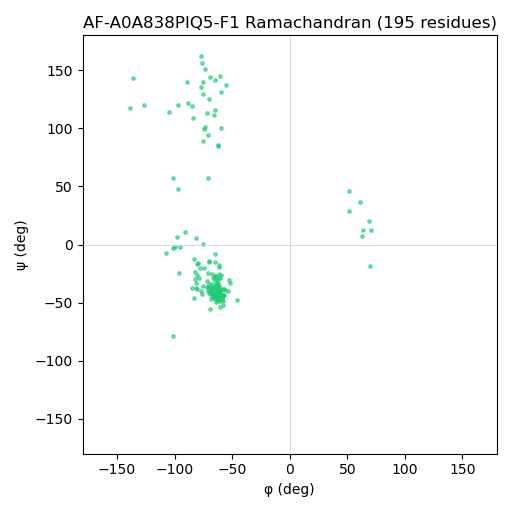3.50 119 VAL A CA 1
ATOM 941 C C . VAL A 1 119 ? -8.550 -7.355 2.492 1.00 93.50 119 VAL A C 1
ATOM 943 O O . VAL A 1 119 ? -7.841 -8.151 1.884 1.00 93.50 119 VAL A O 1
ATOM 946 N N . LEU A 1 120 ? -9.412 -6.541 1.879 1.00 93.62 120 LEU A N 1
ATOM 947 C CA . LEU A 1 120 ? -9.667 -6.583 0.442 1.00 93.62 120 LEU A CA 1
ATOM 948 C C . LEU A 1 120 ? -8.414 -6.206 -0.351 1.00 93.62 120 LEU A C 1
ATOM 950 O O . LEU A 1 120 ? -8.048 -6.932 -1.275 1.00 93.62 120 LEU A O 1
ATOM 954 N N . SER A 1 121 ? -7.725 -5.134 0.046 1.00 93.62 121 SER A N 1
ATOM 955 C CA . SER A 1 121 ? -6.493 -4.694 -0.612 1.00 93.62 121 SER A CA 1
ATOM 956 C C . SER A 1 121 ? -5.344 -5.684 -0.415 1.00 93.62 121 SER A C 1
ATOM 958 O O . SER A 1 121 ? -4.573 -5.933 -1.341 1.00 93.62 121 SER A O 1
ATOM 960 N N . GLY A 1 122 ? -5.236 -6.290 0.769 1.00 92.00 122 GLY A N 1
ATOM 961 C CA . GLY A 1 122 ? -4.260 -7.333 1.066 1.00 92.00 122 GLY A CA 1
ATOM 962 C C . GLY A 1 122 ? -4.491 -8.578 0.214 1.00 92.00 122 GLY A C 1
ATOM 963 O O . GLY A 1 122 ? -3.561 -9.057 -0.429 1.00 92.00 122 GLY A O 1
ATOM 964 N N . VAL A 1 123 ? -5.732 -9.065 0.139 1.00 92.44 123 VAL A N 1
ATOM 965 C CA . VAL A 1 123 ? -6.093 -10.213 -0.707 1.00 92.44 123 VAL A CA 1
ATOM 966 C C . VAL A 1 123 ? -5.796 -9.922 -2.176 1.00 92.44 123 VAL A C 1
ATOM 968 O O . VAL A 1 123 ? -5.181 -10.758 -2.834 1.00 92.44 123 VAL A O 1
ATOM 971 N N . SER A 1 124 ? -6.159 -8.743 -2.693 1.00 92.19 124 SER A N 1
ATOM 972 C CA . SER A 1 124 ? -5.854 -8.392 -4.085 1.00 92.19 124 SER A CA 1
ATOM 973 C C . SER A 1 124 ? -4.350 -8.252 -4.336 1.00 92.19 124 SER A C 1
ATOM 975 O O . SER A 1 124 ? -3.853 -8.737 -5.350 1.00 92.19 124 SER A O 1
ATOM 977 N N . GLY A 1 125 ? -3.609 -7.628 -3.416 1.00 89.25 125 GLY A N 1
ATOM 978 C CA . GLY A 1 125 ? -2.173 -7.381 -3.562 1.00 89.25 125 GLY A CA 1
ATOM 979 C C . GLY A 1 125 ? -1.347 -8.663 -3.482 1.00 89.25 125 GLY A C 1
ATOM 980 O O . GLY A 1 125 ? -0.630 -9.004 -4.423 1.00 89.25 125 GLY A O 1
ATOM 981 N N . PHE A 1 126 ? -1.492 -9.420 -2.393 1.00 88.38 126 PHE A N 1
ATOM 982 C CA . PHE A 1 126 ? -0.790 -10.693 -2.221 1.00 88.38 126 PHE A CA 1
ATOM 983 C C . PHE A 1 126 ? -1.279 -11.757 -3.210 1.00 88.38 126 PHE A C 1
ATOM 985 O O . PHE A 1 126 ? -0.470 -12.543 -3.698 1.00 88.38 126 PHE A O 1
ATOM 992 N N . GLY A 1 127 ? -2.570 -11.759 -3.564 1.00 87.56 127 GLY A N 1
ATOM 993 C CA . GLY A 1 127 ? -3.124 -12.650 -4.585 1.00 87.56 127 GLY A CA 1
ATO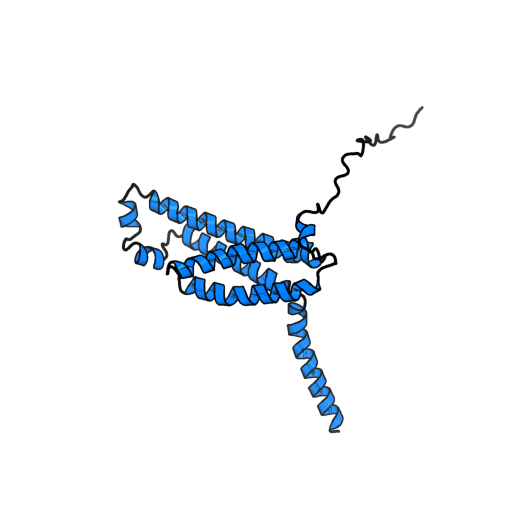M 994 C C . GLY A 1 127 ? -2.530 -12.406 -5.972 1.00 87.56 127 GLY A C 1
ATOM 995 O O . GLY A 1 127 ? -2.186 -13.363 -6.663 1.00 87.56 127 GLY A O 1
ATOM 996 N N . SER A 1 128 ? -2.320 -11.140 -6.349 1.00 82.88 128 SER A N 1
ATOM 997 C CA . SER A 1 128 ? -1.629 -10.790 -7.598 1.00 82.88 128 SER A CA 1
ATOM 998 C C . SER A 1 128 ? -0.184 -11.296 -7.605 1.00 82.88 128 SER A C 1
ATOM 1000 O O . SER A 1 128 ? 0.269 -11.843 -8.605 1.00 82.88 128 SER A O 1
ATOM 1002 N N . PHE A 1 129 ? 0.526 -11.198 -6.475 1.00 77.81 129 PHE A N 1
ATOM 1003 C CA . PHE A 1 129 ? 1.870 -11.771 -6.340 1.00 77.81 129 PHE A CA 1
ATOM 1004 C C . PHE A 1 129 ? 1.879 -13.299 -6.436 1.00 77.81 129 PHE A C 1
ATOM 1006 O O . PHE A 1 129 ? 2.740 -13.873 -7.100 1.00 77.81 129 PHE A O 1
ATOM 1013 N N . LEU A 1 130 ? 0.899 -13.968 -5.825 1.00 76.31 130 LEU A N 1
ATOM 1014 C CA . LEU A 1 130 ? 0.761 -15.420 -5.914 1.00 76.31 130 LEU A CA 1
ATOM 1015 C C . LEU A 1 130 ? 0.463 -15.901 -7.338 1.00 76.31 130 LEU A C 1
ATOM 1017 O O . LEU A 1 130 ? 0.863 -17.004 -7.697 1.00 76.31 130 LEU A O 1
ATOM 1021 N N . ALA A 1 131 ? -0.181 -15.087 -8.176 1.00 76.12 131 ALA A N 1
ATOM 1022 C CA . ALA A 1 131 ? -0.383 -15.433 -9.579 1.00 76.12 131 ALA A CA 1
ATOM 1023 C C . ALA A 1 131 ? 0.952 -15.576 -10.339 1.00 76.12 131 ALA A C 1
ATOM 1025 O O . ALA A 1 131 ? 1.068 -16.456 -11.190 1.00 76.12 131 ALA A O 1
ATOM 1026 N N . TYR A 1 132 ? 1.986 -14.797 -9.990 1.00 70.06 132 TYR A N 1
ATOM 1027 C CA . TYR A 1 132 ? 3.313 -14.900 -10.615 1.00 70.06 132 TYR A CA 1
ATOM 1028 C C . TYR A 1 132 ? 4.036 -16.225 -10.312 1.00 70.06 132 TYR A C 1
ATOM 1030 O O . TYR A 1 132 ? 4.769 -16.712 -11.175 1.00 70.06 132 TYR A O 1
ATOM 1038 N N . LEU A 1 133 ? 3.773 -16.866 -9.158 1.00 68.44 133 LEU A N 1
ATOM 1039 C CA . LEU A 1 133 ? 4.247 -18.236 -8.871 1.00 68.44 133 LEU A CA 1
ATOM 1040 C C . LEU A 1 133 ? 3.789 -19.225 -9.946 1.00 68.44 133 LEU A C 1
ATOM 1042 O O . LEU A 1 133 ? 4.558 -20.096 -10.343 1.00 68.44 133 LEU A O 1
ATOM 1046 N N . GLY A 1 134 ? 2.553 -19.076 -10.431 1.00 66.00 134 GLY A N 1
ATOM 1047 C CA . GLY A 1 134 ? 1.970 -19.964 -11.436 1.00 66.00 134 GLY A CA 1
ATOM 1048 C C . GLY A 1 134 ? 2.633 -19.867 -12.812 1.00 66.00 134 GLY A C 1
ATOM 1049 O O . GLY A 1 134 ? 2.615 -20.841 -13.558 1.00 66.00 134 GLY A O 1
ATOM 1050 N N . TYR A 1 135 ? 3.252 -18.727 -13.135 1.00 63.94 135 TYR A N 1
ATOM 1051 C CA . TYR A 1 135 ? 3.917 -18.490 -14.423 1.00 63.94 135 TYR A CA 1
ATOM 1052 C C . TYR A 1 135 ? 5.428 -18.766 -14.398 1.00 63.94 135 TYR A C 1
ATOM 1054 O O . TYR A 1 135 ? 6.087 -18.628 -15.425 1.00 63.94 135 TYR A O 1
ATOM 1062 N N . GLY A 1 136 ? 5.997 -19.137 -13.243 1.00 64.69 136 GLY A N 1
ATOM 1063 C CA . GLY A 1 136 ? 7.445 -19.328 -13.088 1.00 64.69 136 GLY A CA 1
ATOM 1064 C C . GLY A 1 136 ? 8.254 -18.025 -13.117 1.00 64.69 136 GLY A C 1
ATOM 1065 O O . GLY A 1 136 ? 9.476 -18.069 -13.210 1.00 64.69 136 GLY A O 1
ATOM 1066 N N . TYR A 1 137 ? 7.586 -16.871 -13.020 1.00 64.38 137 TYR A N 1
ATOM 1067 C CA . TYR A 1 137 ? 8.191 -15.538 -13.056 1.00 64.38 137 TYR A CA 1
ATOM 1068 C C . TYR A 1 137 ? 8.302 -14.969 -11.636 1.00 64.38 137 TYR A C 1
ATOM 1070 O O . TYR A 1 137 ? 7.724 -13.935 -11.306 1.00 64.38 137 TYR A O 1
ATOM 1078 N N . LEU A 1 138 ? 8.987 -15.695 -10.752 1.00 64.50 138 LEU A N 1
ATOM 1079 C CA . LEU A 1 138 ? 9.314 -15.187 -9.425 1.00 64.50 138 LEU A CA 1
ATOM 1080 C C . LEU A 1 138 ? 10.784 -14.803 -9.350 1.00 64.50 138 LEU A C 1
ATOM 1082 O O . LEU A 1 138 ? 11.663 -15.662 -9.336 1.00 64.50 138 LEU A O 1
ATOM 1086 N N . ASP A 1 139 ? 11.021 -13.509 -9.192 1.00 71.50 139 ASP A N 1
ATOM 1087 C CA . ASP A 1 139 ? 12.310 -13.001 -8.755 1.00 71.50 139 ASP A CA 1
ATOM 1088 C C . ASP A 1 139 ? 12.501 -13.239 -7.242 1.00 71.50 139 ASP A C 1
ATOM 1090 O O . ASP A 1 139 ? 11.581 -13.065 -6.430 1.00 71.50 139 ASP A O 1
ATOM 1094 N N . THR A 1 140 ? 13.718 -13.629 -6.857 1.00 74.94 140 THR A N 1
ATOM 1095 C CA . THR A 1 140 ? 14.080 -13.991 -5.478 1.00 74.94 140 THR A CA 1
ATOM 1096 C C . THR A 1 140 ? 13.794 -12.863 -4.486 1.00 74.94 140 THR A C 1
ATOM 1098 O O . THR A 1 140 ? 13.314 -13.129 -3.382 1.00 74.94 140 THR A O 1
ATOM 1101 N N . TRP A 1 141 ? 14.028 -11.600 -4.857 1.00 75.94 141 TRP A N 1
ATOM 1102 C CA . TRP A 1 141 ? 13.825 -10.464 -3.952 1.00 75.94 141 TRP A CA 1
ATOM 1103 C C . TRP A 1 141 ? 12.350 -10.213 -3.664 1.00 75.94 141 TRP A C 1
ATOM 1105 O O . TRP A 1 141 ? 11.974 -9.962 -2.517 1.00 75.94 141 TRP A O 1
ATOM 1115 N N . HIS A 1 142 ? 11.502 -10.347 -4.679 1.00 78.94 142 HIS A N 1
ATOM 1116 C CA . HIS A 1 142 ? 10.057 -10.198 -4.534 1.00 78.94 142 HIS A CA 1
ATOM 1117 C C . HIS A 1 142 ? 9.443 -11.339 -3.716 1.00 78.94 142 HIS A C 1
ATOM 1119 O O . HIS A 1 142 ? 8.566 -11.107 -2.877 1.00 78.94 142 HIS A O 1
ATOM 1125 N N . GLY A 1 143 ? 9.943 -12.563 -3.905 1.00 80.19 143 GLY A N 1
ATOM 1126 C CA . GLY A 1 143 ? 9.568 -13.719 -3.094 1.00 80.19 143 GLY A CA 1
ATOM 1127 C C . GLY A 1 143 ? 9.912 -13.524 -1.617 1.00 80.19 143 GLY A C 1
ATOM 1128 O O . GLY A 1 143 ? 9.048 -13.697 -0.756 1.00 80.19 143 GLY A O 1
ATOM 1129 N N . VAL A 1 144 ? 11.139 -13.087 -1.315 1.00 82.75 144 VAL A N 1
ATOM 1130 C CA . VAL A 1 144 ? 11.579 -12.802 0.063 1.00 82.75 144 VAL A CA 1
ATOM 1131 C C . VAL A 1 144 ? 10.756 -11.671 0.682 1.00 82.75 144 VAL A C 1
ATOM 1133 O O . VAL A 1 144 ? 10.276 -11.812 1.807 1.00 82.75 144 VAL A O 1
ATOM 1136 N N . GLY A 1 145 ? 10.529 -10.579 -0.054 1.00 83.56 145 GLY A N 1
ATOM 1137 C CA . GLY A 1 145 ? 9.693 -9.470 0.408 1.00 83.56 145 GLY A CA 1
ATOM 1138 C C . GLY A 1 145 ? 8.274 -9.922 0.752 1.00 83.56 145 GLY A C 1
ATOM 1139 O O . GLY A 1 145 ? 7.759 -9.588 1.817 1.00 83.56 145 GLY A O 1
ATOM 1140 N N . THR A 1 146 ? 7.671 -10.758 -0.094 1.00 83.75 146 THR A N 1
ATOM 1141 C CA . THR A 1 146 ? 6.335 -11.323 0.143 1.00 83.75 146 THR A CA 1
ATOM 1142 C C . THR A 1 146 ? 6.321 -12.243 1.362 1.00 83.75 146 THR A C 1
ATOM 1144 O O . THR A 1 146 ? 5.432 -12.126 2.203 1.00 83.75 146 THR A O 1
ATOM 1147 N N . LEU A 1 147 ? 7.321 -13.117 1.503 1.00 85.38 147 LEU A N 1
ATOM 1148 C CA . LEU A 1 147 ? 7.437 -14.043 2.630 1.00 85.38 147 LEU A CA 1
ATOM 1149 C C . LEU A 1 147 ? 7.605 -13.320 3.974 1.00 85.38 147 LEU A C 1
ATOM 1151 O O . LEU A 1 147 ? 7.154 -13.831 4.993 1.00 85.38 147 LEU A O 1
ATOM 1155 N N . LEU A 1 148 ? 8.221 -12.135 3.982 1.00 87.12 148 LEU A N 1
ATOM 1156 C CA . LEU A 1 148 ? 8.362 -11.304 5.180 1.00 87.12 148 LEU A CA 1
ATOM 1157 C C . LEU A 1 148 ? 7.115 -10.450 5.450 1.00 87.12 148 LEU A C 1
ATOM 1159 O O . LEU A 1 148 ? 6.633 -10.395 6.582 1.00 87.12 148 LEU A O 1
ATOM 1163 N N . LEU A 1 149 ? 6.573 -9.791 4.423 1.00 89.31 149 LEU A N 1
ATOM 1164 C CA . LEU A 1 149 ? 5.460 -8.851 4.574 1.00 89.31 149 LEU A CA 1
ATOM 1165 C C . LEU A 1 149 ? 4.120 -9.551 4.806 1.00 89.31 149 LEU A C 1
ATOM 1167 O O . LEU A 1 149 ? 3.307 -9.042 5.571 1.00 89.31 149 LEU A O 1
ATOM 1171 N N . LEU A 1 150 ? 3.877 -10.711 4.192 1.00 90.31 150 LEU A N 1
ATOM 1172 C CA . LEU A 1 150 ? 2.617 -11.445 4.328 1.00 90.31 150 LEU A CA 1
ATOM 1173 C C . LEU A 1 150 ? 2.311 -11.876 5.775 1.00 90.31 150 LEU A C 1
ATOM 1175 O O . LEU A 1 150 ? 1.232 -11.535 6.267 1.00 90.31 150 LEU A O 1
ATOM 1179 N N . PRO A 1 151 ? 3.200 -12.583 6.504 1.00 90.75 151 PRO A N 1
ATOM 1180 C CA . PRO A 1 151 ? 2.920 -12.955 7.889 1.00 90.75 151 PRO A CA 1
ATOM 1181 C C . PRO A 1 151 ? 2.796 -11.725 8.791 1.00 90.75 151 PRO A C 1
ATOM 1183 O O . PRO A 1 151 ? 1.939 -11.702 9.674 1.00 90.75 151 PRO A O 1
ATOM 1186 N N . LEU A 1 152 ? 3.588 -10.677 8.537 1.00 90.81 152 LEU A N 1
ATOM 1187 C CA . LEU A 1 152 ? 3.498 -9.416 9.267 1.00 90.81 152 LEU A CA 1
ATOM 1188 C C . LEU A 1 152 ? 2.136 -8.742 9.059 1.00 90.81 152 LEU A C 1
ATOM 1190 O O . LEU A 1 152 ? 1.525 -8.264 10.016 1.00 90.81 152 LEU A O 1
ATOM 1194 N N . PHE A 1 153 ? 1.637 -8.760 7.822 1.00 92.25 153 PHE A N 1
ATOM 1195 C CA . PHE A 1 153 ? 0.332 -8.228 7.453 1.00 92.25 153 PHE A CA 1
ATOM 1196 C C . PHE A 1 153 ? -0.793 -8.996 8.135 1.00 92.25 153 PHE A C 1
ATOM 1198 O O . PHE A 1 153 ? -1.646 -8.392 8.782 1.00 92.25 153 PHE A O 1
ATOM 1205 N N . ILE A 1 154 ? -0.763 -10.329 8.054 1.00 92.81 154 ILE A N 1
ATOM 1206 C CA . ILE A 1 154 ? -1.755 -11.197 8.696 1.00 92.81 154 ILE A CA 1
ATOM 1207 C C . ILE A 1 154 ? -1.756 -10.969 10.210 1.00 92.81 154 ILE A C 1
ATOM 1209 O O . ILE A 1 154 ? -2.824 -10.836 10.806 1.00 92.81 154 ILE A O 1
ATOM 1213 N N . PHE A 1 155 ? -0.582 -10.874 10.837 1.00 92.06 155 PHE A N 1
ATOM 1214 C CA . PHE A 1 155 ? -0.474 -10.656 12.276 1.00 92.06 155 PHE A CA 1
ATOM 1215 C C . PHE A 1 155 ? -0.977 -9.265 12.695 1.00 92.06 155 PHE A C 1
ATOM 1217 O O . PHE A 1 155 ? -1.759 -9.160 13.643 1.00 92.06 155 PHE A O 1
ATOM 1224 N N . GLY A 1 156 ? -0.618 -8.207 11.960 1.00 89.94 156 GLY A N 1
ATOM 1225 C CA . GLY A 1 156 ? -1.132 -6.851 12.186 1.00 89.94 156 GLY A CA 1
ATOM 1226 C C . GLY A 1 156 ? -2.649 -6.757 12.017 1.00 89.94 156 GLY A C 1
ATOM 1227 O O . GLY A 1 156 ? -3.340 -6.134 12.828 1.00 89.94 156 GLY A O 1
ATOM 1228 N N . LEU A 1 157 ? -3.195 -7.446 11.017 1.00 91.56 157 LEU A N 1
ATOM 1229 C CA . LEU A 1 157 ? -4.629 -7.505 10.756 1.00 91.56 157 LEU A CA 1
ATOM 1230 C C . LEU A 1 157 ? -5.386 -8.305 11.829 1.00 91.56 157 LEU A C 1
ATOM 1232 O O . LEU A 1 157 ? -6.452 -7.887 12.282 1.00 91.56 157 LEU A O 1
ATOM 1236 N N . ALA A 1 158 ? -4.830 -9.433 12.274 1.00 90.75 158 ALA A N 1
ATOM 1237 C CA . ALA A 1 158 ? -5.413 -10.255 13.330 1.00 90.75 158 ALA A CA 1
ATOM 1238 C C . ALA A 1 158 ? -5.442 -9.513 14.672 1.00 90.75 158 ALA A C 1
ATOM 1240 O O . ALA A 1 158 ? -6.455 -9.548 15.368 1.00 90.75 158 ALA A O 1
ATOM 1241 N N . ARG A 1 159 ? -4.362 -8.799 15.013 1.00 89.62 159 ARG A N 1
ATOM 1242 C CA . ARG A 1 159 ? -4.280 -7.982 16.230 1.00 89.62 159 ARG A CA 1
ATOM 1243 C C . ARG A 1 159 ? -5.208 -6.776 16.182 1.00 89.62 159 ARG A C 1
ATOM 1245 O O . ARG A 1 159 ? -5.971 -6.576 17.114 1.00 89.62 159 ARG A O 1
ATOM 1252 N N . SER A 1 160 ? -5.228 -6.034 15.078 1.00 89.75 160 SER A N 1
ATOM 1253 C CA . SER A 1 160 ? -6.107 -4.861 14.947 1.00 89.75 160 SER A CA 1
ATOM 1254 C C . SER A 1 160 ? -7.602 -5.196 14.963 1.00 89.75 160 SER A C 1
ATOM 1256 O O . SER A 1 160 ? -8.422 -4.314 15.209 1.00 89.75 160 SER A O 1
ATOM 1258 N N . ARG A 1 161 ? -7.986 -6.468 14.778 1.00 87.19 161 ARG A N 1
ATOM 1259 C CA . ARG A 1 161 ? -9.383 -6.907 14.898 1.00 87.19 161 ARG A CA 1
ATOM 1260 C C . ARG A 1 161 ? -9.969 -6.666 16.294 1.00 87.19 161 ARG A C 1
ATOM 1262 O O . ARG A 1 161 ? -11.174 -6.452 16.397 1.00 87.19 161 ARG A O 1
ATOM 1269 N N . SER A 1 162 ? -9.157 -6.679 17.355 1.00 86.00 162 SER A N 1
ATOM 1270 C CA . SER A 1 162 ? -9.641 -6.396 18.716 1.00 86.00 162 SER A CA 1
ATOM 1271 C C . SER A 1 162 ? -10.025 -4.932 18.933 1.00 86.00 162 SER A C 1
ATOM 1273 O O . SER A 1 162 ? -10.709 -4.634 19.904 1.00 86.00 162 SER A O 1
ATOM 1275 N N . LEU A 1 163 ? -9.616 -4.027 18.038 1.00 84.56 163 LEU A N 1
ATOM 1276 C CA . LEU A 1 163 ? -9.944 -2.602 18.112 1.00 84.56 163 LEU A CA 1
ATOM 1277 C C . LEU A 1 163 ? -11.319 -2.270 17.522 1.00 84.56 163 LEU A C 1
ATOM 1279 O O . LEU A 1 163 ? -11.785 -1.142 17.657 1.00 84.56 163 LEU A O 1
ATOM 1283 N N . LEU A 1 164 ? -11.945 -3.206 16.805 1.00 85.44 164 LEU A N 1
ATOM 1284 C CA . LEU A 1 164 ? -13.136 -2.909 16.016 1.00 85.44 164 LEU A CA 1
ATOM 1285 C C . LEU A 1 164 ? -14.370 -2.762 16.900 1.00 85.44 164 LEU A C 1
ATOM 1287 O O . LEU A 1 164 ? -14.711 -3.656 17.677 1.00 85.44 164 LEU A O 1
ATOM 1291 N N . LEU A 1 165 ? -15.093 -1.665 16.701 1.00 81.00 165 LEU A N 1
ATOM 1292 C CA . LEU A 1 165 ? -16.391 -1.460 17.320 1.00 81.00 165 LEU A CA 1
ATOM 1293 C C . LEU A 1 165 ? -17.451 -2.289 16.571 1.00 81.00 165 LEU A C 1
ATOM 1295 O O . LEU A 1 165 ? -17.467 -2.307 15.335 1.00 81.00 165 LEU A O 1
ATOM 1299 N N . PRO A 1 166 ? -18.351 -2.993 17.282 1.00 75.06 166 PRO A N 1
ATOM 1300 C CA . PRO A 1 166 ? -19.494 -3.635 16.650 1.00 75.06 166 PRO A CA 1
ATOM 1301 C C . PRO A 1 166 ? -20.391 -2.601 15.949 1.00 75.06 166 PRO A C 1
ATOM 1303 O O . PRO A 1 166 ? -20.588 -1.510 16.486 1.00 75.06 166 PRO A O 1
ATOM 1306 N N . PRO A 1 167 ? -21.011 -2.940 14.804 1.00 69.06 167 PRO A N 1
ATOM 1307 C CA . PRO A 1 167 ? -20.995 -4.242 14.132 1.00 69.06 167 PRO A CA 1
ATOM 1308 C C . PRO A 1 167 ? -19.837 -4.406 13.125 1.00 69.06 167 PRO A C 1
ATOM 1310 O O . PRO A 1 167 ? -19.556 -3.531 12.316 1.00 69.06 167 PRO A O 1
ATOM 1313 N N . THR A 1 168 ? -19.222 -5.593 13.099 1.00 74.81 168 THR A N 1
ATOM 1314 C CA . THR A 1 168 ? -18.029 -5.910 12.280 1.00 74.81 168 THR A CA 1
ATOM 1315 C C . THR A 1 168 ? -18.326 -6.636 10.956 1.00 74.81 168 THR A C 1
ATOM 1317 O O . THR A 1 168 ? -17.411 -7.069 10.255 1.00 74.81 168 THR A O 1
ATOM 1320 N N . GLY A 1 169 ? -19.602 -6.802 10.594 1.00 76.25 169 GLY A N 1
ATOM 1321 C CA . GLY A 1 169 ? -20.023 -7.608 9.441 1.00 76.25 169 GLY A CA 1
ATOM 1322 C C . GLY A 1 169 ? -19.819 -6.947 8.068 1.00 76.25 169 GLY A C 1
ATOM 1323 O O . GLY A 1 169 ? -19.861 -5.727 7.936 1.00 76.25 169 GLY A O 1
ATOM 1324 N N . LEU A 1 170 ? -19.713 -7.775 7.019 1.00 73.81 170 LEU A N 1
ATOM 1325 C CA . LEU A 1 170 ? -19.547 -7.369 5.608 1.00 73.81 170 LEU A CA 1
ATOM 1326 C C . LEU A 1 170 ? -20.595 -6.360 5.112 1.00 73.81 170 LEU A C 1
ATOM 1328 O O . LEU A 1 170 ? -20.303 -5.522 4.265 1.00 73.81 170 LEU A O 1
ATOM 1332 N N . ARG A 1 171 ? -21.817 -6.405 5.661 1.00 71.25 171 ARG A N 1
ATOM 1333 C CA . ARG A 1 171 ? -22.915 -5.495 5.286 1.00 71.25 171 ARG A CA 1
ATOM 1334 C C . ARG A 1 171 ? -22.607 -4.018 5.566 1.00 71.25 171 ARG A C 1
ATOM 1336 O O . ARG A 1 171 ? -23.281 -3.158 5.011 1.00 71.25 171 ARG A O 1
ATOM 1343 N N . PHE A 1 172 ? -21.613 -3.716 6.402 1.00 67.62 172 PHE A N 1
ATOM 1344 C CA . PHE A 1 172 ? -21.231 -2.340 6.719 1.00 67.62 172 PHE A CA 1
ATOM 1345 C C . PHE A 1 172 ? -20.341 -1.683 5.659 1.00 67.62 172 PHE A C 1
ATOM 1347 O O . PHE A 1 172 ? -20.292 -0.462 5.611 1.00 67.62 172 PHE A O 1
ATOM 1354 N N . LEU A 1 173 ? -19.720 -2.457 4.759 1.00 67.38 173 LEU A N 1
ATOM 1355 C CA . LEU A 1 173 ? -19.013 -1.903 3.593 1.00 67.38 173 LEU A CA 1
ATOM 1356 C C . LEU A 1 173 ? -19.935 -1.083 2.683 1.00 67.38 173 LEU A C 1
ATOM 1358 O O . LEU A 1 173 ? -19.480 -0.195 1.974 1.00 67.38 173 LEU A O 1
ATOM 1362 N N . VAL A 1 174 ? -21.231 -1.396 2.712 1.00 71.44 174 VAL A N 1
ATOM 1363 C CA . VAL A 1 174 ? -22.255 -0.780 1.861 1.00 71.44 174 VAL A CA 1
ATOM 1364 C C . VAL A 1 174 ? -23.062 0.274 2.631 1.00 71.44 174 VAL A C 1
ATOM 1366 O O . VAL A 1 174 ? -23.926 0.931 2.059 1.00 71.44 174 VAL A O 1
ATOM 1369 N N . ARG A 1 175 ? -22.809 0.462 3.937 1.00 66.19 175 ARG A N 1
ATOM 1370 C CA . ARG A 1 175 ? -23.488 1.498 4.723 1.00 66.19 175 ARG A CA 1
ATOM 1371 C C . ARG A 1 175 ? -22.701 2.809 4.639 1.00 66.19 175 ARG A C 1
ATOM 1373 O O . ARG A 1 175 ? -21.540 2.824 5.046 1.00 66.19 175 ARG A O 1
ATOM 1380 N N . PRO A 1 176 ? -23.310 3.905 4.154 1.00 63.34 176 PRO A N 1
ATOM 1381 C CA . PRO A 1 176 ? -22.658 5.205 4.163 1.00 63.34 176 PRO A CA 1
ATOM 1382 C C . PRO A 1 176 ? -22.311 5.604 5.602 1.00 63.34 176 PRO A C 1
ATOM 1384 O O . PRO A 1 176 ? -23.156 5.527 6.492 1.00 63.34 176 PRO A O 1
ATOM 1387 N N . GLY A 1 177 ? -21.069 6.037 5.831 1.00 63.56 177 GLY A N 1
ATOM 1388 C CA . GLY A 1 177 ? -20.623 6.527 7.143 1.00 63.56 177 GLY A CA 1
ATOM 1389 C C . GLY A 1 177 ? -21.245 7.872 7.539 1.00 63.56 177 GLY A C 1
ATOM 1390 O O . GLY A 1 177 ? -21.185 8.253 8.703 1.00 63.56 177 GLY A O 1
ATOM 1391 N N . ILE A 1 178 ? -21.858 8.572 6.579 1.00 67.12 178 ILE A N 1
ATOM 1392 C CA . ILE A 1 178 ? -22.590 9.824 6.770 1.00 67.12 178 ILE A CA 1
ATOM 1393 C C . ILE A 1 178 ? -23.981 9.631 6.172 1.00 67.12 178 ILE A C 1
ATOM 1395 O O . ILE A 1 178 ? -24.116 9.380 4.974 1.00 67.12 178 ILE A O 1
ATOM 1399 N N . ASN A 1 179 ? -25.016 9.769 7.000 1.00 65.31 179 ASN A N 1
ATOM 1400 C CA . ASN A 1 179 ? -26.366 9.977 6.491 1.00 65.31 179 ASN A CA 1
ATOM 1401 C C . ASN A 1 179 ? -26.435 11.409 5.969 1.00 65.31 179 ASN A C 1
ATOM 1403 O O . ASN A 1 179 ? -26.534 12.351 6.752 1.00 65.31 179 ASN A O 1
ATOM 1407 N N . VAL A 1 180 ? -26.344 11.576 4.652 1.00 66.06 180 VAL A N 1
ATOM 1408 C CA . VAL A 1 180 ? -26.601 12.874 4.030 1.00 66.06 180 VAL A CA 1
ATOM 1409 C C . VAL A 1 180 ? -28.112 13.087 4.067 1.00 66.06 180 VAL A C 1
ATOM 1411 O O . VAL A 1 180 ? -28.848 12.496 3.278 1.00 66.06 180 VAL A O 1
ATOM 1414 N N . SER A 1 181 ? -28.587 13.870 5.036 1.00 67.75 181 SER A N 1
ATOM 1415 C CA . SER A 1 181 ? -29.976 14.322 5.077 1.00 67.75 181 SER A CA 1
ATOM 1416 C C . SER A 1 181 ? -30.147 15.425 4.035 1.00 67.75 181 SER A C 1
ATOM 1418 O O . SER A 1 181 ? -29.948 16.602 4.327 1.00 67.75 181 SER A O 1
ATOM 1420 N N . TRP A 1 182 ? -30.483 15.036 2.807 1.00 67.56 182 TRP A N 1
ATOM 1421 C CA . TRP A 1 182 ? -30.759 15.968 1.707 1.00 67.56 182 TRP A CA 1
ATOM 1422 C C . TRP A 1 182 ? -32.003 16.844 1.951 1.00 67.56 182 TRP A C 1
ATOM 1424 O O . TRP A 1 182 ? -32.235 17.791 1.209 1.00 67.56 182 TRP A O 1
ATOM 1434 N N . ASP A 1 183 ? -32.761 16.561 3.014 1.00 72.25 183 ASP A N 1
ATOM 1435 C CA . ASP A 1 183 ? -34.040 17.199 3.334 1.00 72.25 183 ASP A CA 1
ATOM 1436 C C . ASP A 1 183 ? -33.924 18.439 4.236 1.00 72.25 183 ASP A C 1
ATOM 1438 O O . ASP A 1 183 ? -34.932 18.908 4.758 1.00 72.25 183 ASP A O 1
ATOM 1442 N N . GLN A 1 184 ? -32.721 18.966 4.485 1.00 67.00 184 GLN A N 1
ATOM 1443 C CA . GLN A 1 184 ? -32.596 20.247 5.184 1.00 67.00 184 GLN A CA 1
ATOM 1444 C C . GLN A 1 184 ? -32.744 21.373 4.151 1.00 67.00 184 GLN A C 1
ATOM 1446 O O . GLN A 1 184 ? -31.841 21.535 3.322 1.00 67.00 184 GLN A O 1
ATOM 1451 N N . PRO A 1 185 ? -33.858 22.136 4.140 1.00 65.69 185 PRO A N 1
ATOM 1452 C CA . PRO A 1 185 ? -33.911 23.349 3.343 1.00 65.69 185 PRO A CA 1
ATOM 1453 C C . PRO A 1 185 ? -32.730 24.231 3.748 1.00 65.69 185 PRO A C 1
ATOM 1455 O O . PRO A 1 185 ? -32.382 24.317 4.924 1.00 65.69 185 PRO A O 1
ATOM 1458 N N . MET A 1 186 ? -32.077 24.830 2.753 1.00 61.50 186 MET A N 1
ATOM 1459 C CA . MET A 1 186 ? -31.019 25.817 2.948 1.00 61.50 186 MET A CA 1
ATOM 1460 C C . MET A 1 186 ? -31.635 27.015 3.679 1.00 61.50 186 MET A C 1
ATOM 1462 O O . MET A 1 186 ? -32.124 27.954 3.055 1.00 61.50 186 MET A O 1
ATOM 1466 N N . GLU A 1 187 ? -31.683 26.950 5.005 1.00 64.06 187 GLU A N 1
ATOM 1467 C CA . GLU A 1 187 ? -31.999 28.093 5.841 1.00 64.06 187 GLU A CA 1
ATOM 1468 C C . GLU A 1 187 ? -30.775 28.998 5.743 1.00 64.06 187 GLU A C 1
ATOM 1470 O O . GLU A 1 187 ? -29.736 28.768 6.363 1.00 64.06 187 GLU A O 1
ATOM 1475 N N . LEU A 1 188 ? -30.851 29.944 4.807 1.00 64.62 188 LEU A N 1
ATOM 1476 C CA . LEU A 1 188 ? -29.922 31.054 4.728 1.00 64.62 188 LEU A CA 1
ATOM 1477 C C . LEU A 1 188 ? -30.061 31.786 6.059 1.00 64.62 188 LEU A C 1
ATOM 1479 O O . LEU A 1 188 ? -31.039 32.495 6.275 1.00 64.62 188 LEU A O 1
ATOM 1483 N N . ASP A 1 189 ? -29.118 31.531 6.957 1.00 59.03 189 ASP A N 1
ATOM 1484 C CA . ASP A 1 189 ? -28.963 32.234 8.222 1.00 59.03 189 ASP A CA 1
ATOM 1485 C C . ASP A 1 189 ? -28.673 33.703 7.867 1.00 59.03 189 ASP A C 1
ATOM 1487 O O . ASP A 1 189 ? -27.523 34.090 7.660 1.00 59.03 189 ASP A O 1
ATOM 1491 N N . GLU A 1 190 ? -29.721 34.502 7.629 1.00 64.44 190 GLU A N 1
ATOM 1492 C CA . GLU A 1 190 ? -29.591 35.944 7.440 1.00 64.44 190 GLU A CA 1
ATOM 1493 C C . GLU A 1 190 ? -29.111 36.516 8.777 1.00 64.44 190 GLU A C 1
ATOM 1495 O O . GLU A 1 190 ? -29.871 36.515 9.752 1.00 64.44 190 GLU A O 1
ATOM 1500 N N . PRO A 1 191 ? -27.866 37.018 8.877 1.00 58.28 191 PRO A N 1
ATOM 1501 C CA . PRO A 1 191 ? -27.414 37.614 10.118 1.00 58.28 191 PRO A CA 1
ATOM 1502 C C . PRO A 1 191 ? -28.257 38.865 10.370 1.00 58.28 191 PRO A C 1
ATOM 1504 O O . PRO A 1 191 ? -28.193 39.833 9.609 1.00 58.28 191 PRO A O 1
ATOM 1507 N N . SER A 1 192 ? -29.043 38.863 11.451 1.00 65.06 192 SER A N 1
ATOM 1508 C CA . SER A 1 192 ? -29.876 39.990 11.886 1.00 65.06 192 SER A CA 1
ATOM 1509 C C . SER A 1 192 ? -29.027 41.149 12.447 1.00 65.06 192 SER A C 1
ATOM 1511 O O . SER A 1 192 ? -29.174 41.568 13.595 1.00 65.06 192 SER A O 1
ATOM 1513 N N . CYS A 1 193 ? -28.103 41.670 11.644 1.00 58.94 193 CYS A N 1
ATOM 1514 C CA . CYS A 1 193 ? -27.167 42.738 11.986 1.00 58.94 193 CYS A CA 1
ATOM 1515 C C . CYS A 1 193 ? -27.660 44.112 11.504 1.00 58.94 193 CYS A C 1
ATOM 1517 O O . CYS A 1 193 ? -26.890 44.872 10.919 1.00 58.94 193 CYS A O 1
ATOM 1519 N N . TRP A 1 194 ? -28.924 44.467 11.755 1.00 60.78 194 TRP A N 1
ATOM 1520 C CA . TRP A 1 194 ? -29.345 45.865 11.618 1.00 60.78 194 TRP A CA 1
ATOM 1521 C C . TRP A 1 194 ? -30.278 46.304 12.752 1.00 60.78 194 TRP A C 1
ATOM 1523 O O . TRP A 1 194 ? -31.380 45.761 12.877 1.00 60.78 194 TRP A O 1
ATOM 1533 N N . PRO A 1 195 ? -29.890 47.296 13.575 1.00 63.72 195 PRO A N 1
ATOM 1534 C CA . PRO A 1 195 ? -30.827 47.938 14.479 1.00 63.72 195 PRO A CA 1
ATOM 1535 C C . PRO A 1 195 ? -31.814 48.783 13.663 1.00 63.72 195 PRO A C 1
ATOM 1537 O O . PRO A 1 195 ? -31.426 49.624 12.851 1.00 63.72 195 PRO A O 1
ATOM 1540 N N . ARG A 1 196 ? -33.109 48.523 13.859 1.00 67.38 196 ARG A N 1
ATOM 1541 C CA . ARG A 1 196 ? -34.201 49.347 13.320 1.00 67.38 196 ARG A CA 1
ATOM 1542 C C . ARG A 1 196 ? -34.305 50.679 14.095 1.00 67.38 196 ARG A C 1
ATOM 1544 O O . ARG A 1 196 ? -33.886 50.697 15.250 1.00 67.38 196 ARG A O 1
ATOM 1551 N N . PRO A 1 197 ? -34.776 51.756 13.430 1.00 68.12 197 PRO A N 1
ATOM 1552 C CA . PRO A 1 197 ? -34.560 53.156 13.824 1.00 68.12 197 PRO A CA 1
ATOM 1553 C C . PRO A 1 197 ? -35.167 53.554 15.169 1.00 68.12 197 PRO A C 1
ATOM 1555 O O . PRO A 1 197 ? -36.195 52.954 15.559 1.00 68.12 197 PRO A O 1
#

Secondary structure (DSSP, 8-state):
--HHHHHHHHHHHHHHHHHHHTTTTTSHHHHHHHHHHHHHHHHHHHHHHHTTPPPHHHHHHHSS-HHHHHTTGGGHHHHHHHHHHHHHHHHHHHHHHHHHHHHHTTTTTT-HHHHHHHHHHHHHHHHHHHHHHHTT---HHHHHHHHHHHHHHHHHHHHHGGGPPSP-SGGGGGS-SS---TT--------------

Solvent-accessible surface area (backbone atoms only — not comparable to full-atom values): 11046 Å² total; per-residue (Å²): 126,69,67,67,57,53,54,57,56,51,52,54,63,52,52,66,51,46,72,63,42,66,67,50,63,57,12,42,55,47,42,30,50,49,11,51,51,32,28,54,51,11,51,50,39,37,52,40,45,74,69,69,56,76,53,72,66,56,36,67,72,67,72,46,53,74,68,62,49,30,74,46,76,77,28,52,64,59,53,49,54,43,49,50,42,38,53,51,13,50,50,31,30,51,51,11,51,48,36,34,49,38,38,63,50,46,37,66,70,12,37,41,54,45,55,49,49,50,51,53,53,47,51,55,53,55,48,56,54,54,52,31,60,78,71,72,65,66,55,69,67,61,52,52,51,46,67,56,47,50,60,45,47,53,50,15,53,62,38,34,56,77,50,45,44,84,77,74,54,79,74,49,74,77,50,72,94,63,86,78,71,83,81,62,75,86,75,75,81,72,78,87,84,68,87,79,134

Sequence (197 aa):
MVQNRQEATDQSRHDDKSLIVAPVGDGRPLLIFIGLSLILSGAFALFLSINQQFLPHDVQFLGMTAEQLCGINNCRVVHFMFHDRVAFGGALISIGALYMWLAEFPLRLGQAWAWWLFVLSGVSGFGSFLAYLGYGYLDTWHGVGTLLLLPLFIFGLARSRSLLLPPTGLRFLVRPGINVSWDQPMELDEPSCWPRP

pLDDT: mean 78.5, std 14.06, range [49.34, 97.5]

Radius of gyration: 26.06 Å; Cα contacts (8 Å, |Δi|>4): 151; chains: 1; bounding box: 55×73×85 Å

Mean predicted aligned error: 13.0 Å

Foldseek 3Di:
DVVVVVVVVVVVVVVVVCVVCVCPQQLLVLLLVLLVVLLVVLVVLLVCLVVLDDDPLVCVVVVDDQVRVCVPPNSPVSVVVSVVSNVSSVVSNVVSVVSNVLSPPCLQVQNLLSLVVLVVCLCVVLVVVVVCVVVVNDDPVSVVVSVVSVVSSVSSSVSSNVSHDPPNDPVCNVPDPDDPPPPDPPPPPPPPPDDDD